Protein AF-A0A4Q2XA01-F1 (afdb_monomer_lite)

Radius of gyration: 38.82 Å; chains: 1; bounding box: 94×43×113 Å

pLDDT: mean 73.73, std 15.79, range [33.16, 97.5]

Structure (mmCIF, N/CA/C/O backbone):
data_AF-A0A4Q2XA01-F1
#
_entry.id   AF-A0A4Q2XA01-F1
#
loop_
_atom_site.group_PDB
_atom_site.id
_atom_site.type_symbol
_atom_site.label_atom_id
_atom_site.label_alt_id
_atom_site.label_comp_id
_atom_site.label_asym_id
_atom_site.label_entity_id
_atom_site.label_seq_id
_atom_site.pdbx_PDB_ins_code
_atom_site.Cartn_x
_atom_site.Cartn_y
_atom_site.Cartn_z
_atom_site.occupancy
_atom_site.B_iso_or_equiv
_atom_site.auth_seq_id
_atom_site.auth_comp_id
_atom_site.auth_asym_id
_atom_site.auth_atom_id
_atom_site.pdbx_PDB_model_num
ATOM 1 N N . MET A 1 1 ? 19.028 -10.816 -8.601 1.00 40.28 1 MET A N 1
ATOM 2 C CA . MET A 1 1 ? 19.418 -10.951 -10.024 1.00 40.28 1 MET A CA 1
ATOM 3 C C . MET A 1 1 ? 20.817 -10.378 -10.169 1.00 40.28 1 MET A C 1
ATOM 5 O O . MET A 1 1 ? 21.061 -9.336 -9.580 1.00 40.28 1 MET A O 1
ATOM 9 N N . ALA A 1 2 ? 21.740 -11.038 -10.868 1.00 33.16 2 ALA A N 1
ATOM 10 C CA . ALA A 1 2 ? 23.072 -10.482 -11.117 1.00 33.16 2 ALA A CA 1
ATOM 11 C C . ALA A 1 2 ? 23.121 -9.951 -12.554 1.00 33.16 2 ALA A C 1
ATOM 13 O O . ALA A 1 2 ? 22.932 -10.715 -13.497 1.00 33.16 2 ALA A O 1
ATOM 14 N N . PHE A 1 3 ? 23.340 -8.647 -12.724 1.00 49.25 3 PHE A N 1
ATOM 15 C CA . PHE A 1 3 ? 23.602 -8.065 -14.038 1.00 49.25 3 PHE A CA 1
ATOM 16 C C . PHE A 1 3 ? 25.028 -8.438 -14.453 1.00 49.25 3 PHE A C 1
ATOM 18 O O . PHE A 1 3 ? 25.981 -8.153 -13.727 1.00 49.25 3 PHE A O 1
ATOM 25 N N . ASN A 1 4 ? 25.191 -9.096 -15.600 1.00 40.53 4 ASN A N 1
ATOM 26 C CA . ASN A 1 4 ? 26.510 -9.445 -16.115 1.00 40.53 4 ASN A CA 1
ATOM 27 C C . ASN A 1 4 ? 27.255 -8.159 -16.532 1.00 40.53 4 ASN A C 1
ATOM 29 O O . ASN A 1 4 ? 26.916 -7.529 -17.531 1.00 40.53 4 ASN A O 1
ATOM 33 N N . GLN A 1 5 ? 28.258 -7.751 -15.747 1.00 47.31 5 GLN A N 1
ATOM 34 C CA . GLN A 1 5 ? 29.019 -6.510 -15.959 1.00 47.31 5 GLN A CA 1
ATOM 35 C C . GLN A 1 5 ? 30.193 -6.649 -16.952 1.00 47.31 5 GLN A C 1
ATOM 37 O O . GLN A 1 5 ? 31.007 -5.736 -17.069 1.00 47.31 5 GLN A O 1
ATOM 42 N N . SER A 1 6 ? 30.327 -7.775 -17.662 1.00 40.19 6 SER A N 1
ATOM 43 C CA . SER A 1 6 ? 31.528 -8.087 -18.462 1.00 40.19 6 SER A CA 1
ATOM 44 C C . SER A 1 6 ? 31.490 -7.654 -19.946 1.00 40.19 6 SER A C 1
ATOM 46 O O . SER A 1 6 ? 32.348 -8.062 -20.727 1.00 40.19 6 SER A O 1
ATOM 48 N N . GLY A 1 7 ? 30.534 -6.808 -20.353 1.00 42.06 7 GLY A N 1
ATOM 49 C CA . GLY A 1 7 ? 30.397 -6.310 -21.735 1.00 42.06 7 GLY A CA 1
ATOM 50 C C . GLY A 1 7 ? 31.291 -5.104 -22.100 1.00 42.06 7 GLY A C 1
ATOM 51 O O . GLY A 1 7 ? 31.798 -4.417 -21.211 1.00 42.06 7 GLY A O 1
ATOM 52 N N . PRO A 1 8 ? 31.494 -4.815 -23.408 1.00 37.16 8 PRO A N 1
ATOM 53 C CA . PRO A 1 8 ? 32.353 -3.726 -23.884 1.00 37.16 8 PRO A CA 1
ATOM 54 C C . PRO A 1 8 ? 31.881 -2.356 -23.375 1.00 37.16 8 PRO A C 1
ATOM 56 O O . PRO A 1 8 ? 30.692 -2.116 -23.193 1.00 37.16 8 PRO A O 1
ATOM 59 N N . SER A 1 9 ? 32.834 -1.448 -23.164 1.00 43.19 9 SER A N 1
ATOM 60 C CA . SER A 1 9 ? 32.776 -0.247 -22.309 1.00 43.19 9 SER A CA 1
ATOM 61 C C . SER A 1 9 ? 31.689 0.807 -22.581 1.00 43.19 9 SER A C 1
ATOM 63 O O . SER A 1 9 ? 31.597 1.760 -21.807 1.00 43.19 9 SER A O 1
ATOM 65 N N . GLU A 1 10 ? 30.873 0.649 -23.623 1.00 40.12 10 GLU A N 1
ATOM 66 C CA . GLU A 1 10 ? 29.711 1.502 -23.929 1.00 40.12 10 GLU A CA 1
ATOM 67 C C . GLU A 1 10 ? 28.366 0.843 -23.564 1.00 40.12 10 GLU A C 1
ATOM 69 O O . GLU A 1 10 ? 27.370 1.537 -23.393 1.00 40.12 10 GLU A O 1
ATOM 74 N N . ALA A 1 11 ? 28.347 -0.471 -23.309 1.00 42.09 11 ALA A N 1
ATOM 75 C CA . ALA A 1 11 ? 27.239 -1.206 -22.696 1.00 42.09 11 ALA A CA 1
ATOM 76 C C . ALA A 1 11 ? 27.397 -1.249 -21.164 1.00 42.09 11 ALA A C 1
ATOM 78 O O . ALA A 1 11 ? 27.281 -2.301 -20.533 1.00 42.09 11 ALA A O 1
ATOM 79 N N . ARG A 1 12 ? 27.734 -0.106 -20.548 1.00 51.78 12 ARG A N 1
ATOM 80 C CA . ARG A 1 12 ? 27.856 -0.011 -19.090 1.00 51.78 12 ARG A CA 1
ATOM 81 C C . ARG A 1 12 ? 26.482 -0.217 -18.465 1.00 51.78 12 ARG A C 1
ATOM 83 O O . ARG A 1 12 ? 25.628 0.668 -18.507 1.00 51.78 12 ARG A O 1
ATOM 90 N N . ALA A 1 13 ? 26.339 -1.398 -17.869 1.00 64.12 13 ALA A N 1
ATOM 91 C CA . ALA A 1 13 ? 25.326 -1.801 -16.911 1.00 64.12 13 ALA A CA 1
ATOM 92 C C . ALA A 1 13 ? 24.915 -0.645 -15.980 1.00 64.12 13 ALA A C 1
ATOM 94 O O . ALA A 1 13 ? 25.679 0.298 -15.750 1.00 64.12 13 ALA A O 1
ATOM 95 N N . LEU A 1 14 ? 23.673 -0.687 -15.508 1.00 73.69 14 LEU A N 1
ATOM 96 C CA . LEU A 1 14 ? 23.095 0.196 -14.487 1.00 73.69 14 LEU A CA 1
ATOM 97 C C . LEU A 1 14 ? 24.146 0.637 -13.448 1.00 73.69 14 LEU A C 1
ATOM 99 O O . LEU A 1 14 ? 24.958 -0.186 -13.030 1.00 73.69 14 LEU A O 1
ATOM 103 N N . ASN A 1 15 ? 24.188 1.926 -13.100 1.00 77.25 15 ASN A N 1
ATOM 104 C CA . ASN A 1 15 ? 25.202 2.445 -12.176 1.00 77.25 15 ASN A CA 1
ATOM 105 C C . ASN A 1 15 ? 24.830 2.150 -10.722 1.00 77.25 15 ASN A C 1
ATOM 107 O O . ASN A 1 15 ? 25.675 1.672 -9.977 1.00 77.25 15 ASN A O 1
ATOM 111 N N . ASP A 1 16 ? 23.578 2.428 -10.361 1.00 81.38 16 ASP A N 1
ATOM 112 C CA . ASP A 1 16 ? 23.047 2.252 -9.003 1.00 81.38 16 ASP A CA 1
ATOM 113 C C . ASP A 1 16 ? 21.557 1.886 -9.116 1.00 81.38 16 ASP A C 1
ATOM 115 O O . ASP A 1 16 ? 20.701 2.772 -9.137 1.00 81.38 16 ASP A O 1
ATOM 119 N N . PRO A 1 17 ? 21.234 0.618 -9.442 1.00 86.69 17 PRO A N 1
ATOM 120 C CA . PRO A 1 17 ? 19.856 0.212 -9.665 1.00 86.69 17 PRO A CA 1
ATOM 121 C C . PRO A 1 17 ? 19.097 0.003 -8.351 1.00 86.69 17 PRO A C 1
ATOM 123 O O . PRO A 1 17 ? 19.418 -0.934 -7.628 1.00 86.69 17 PRO A O 1
ATOM 126 N N . GLU A 1 18 ? 18.046 0.791 -8.116 1.00 88.19 18 GLU A N 1
ATOM 127 C CA . GLU A 1 18 ? 17.304 0.790 -6.837 1.00 88.19 18 GLU A CA 1
ATOM 128 C C . GLU A 1 18 ? 15.876 0.228 -6.948 1.00 88.19 18 GLU A C 1
ATOM 130 O O . GLU A 1 18 ? 15.394 -0.485 -6.073 1.00 88.19 18 GLU A O 1
ATOM 135 N N . GLY A 1 19 ? 15.199 0.475 -8.071 1.00 90.56 19 GLY A N 1
ATOM 136 C CA . GLY A 1 19 ? 13.787 0.132 -8.260 1.00 90.56 19 GLY A CA 1
ATOM 137 C C . GLY A 1 19 ? 13.526 -0.584 -9.576 1.00 90.56 19 GLY A C 1
ATOM 138 O O . GLY A 1 19 ? 14.217 -0.359 -10.572 1.00 90.56 19 GLY A O 1
ATOM 139 N N . VAL A 1 20 ? 12.498 -1.434 -9.612 1.00 92.50 20 VAL A N 1
ATOM 140 C CA . VAL A 1 20 ? 12.087 -2.160 -10.820 1.00 92.50 20 VAL A CA 1
ATOM 141 C C . VAL A 1 20 ? 10.569 -2.268 -10.919 1.00 92.50 20 VAL A C 1
ATOM 143 O O . VAL A 1 20 ? 9.898 -2.589 -9.947 1.00 92.50 20 VAL A O 1
ATOM 146 N N . SER A 1 21 ? 10.029 -2.061 -12.119 1.00 92.88 21 SER A N 1
ATOM 147 C CA . SER A 1 21 ? 8.606 -2.245 -12.414 1.00 92.88 21 SER A CA 1
ATOM 148 C C . SER A 1 21 ? 8.403 -3.026 -13.708 1.00 92.88 21 SER A C 1
ATOM 150 O O . SER A 1 21 ? 9.140 -2.846 -14.683 1.00 92.88 21 SER A O 1
ATOM 152 N N . TYR A 1 22 ? 7.403 -3.908 -13.721 1.00 90.81 22 TYR A N 1
ATOM 153 C CA . TYR A 1 22 ? 7.036 -4.686 -14.897 1.00 90.81 22 TYR A CA 1
ATOM 154 C C . TYR A 1 22 ? 6.110 -3.881 -15.814 1.00 90.81 22 TYR A C 1
ATOM 156 O O . TYR A 1 22 ? 5.085 -3.359 -15.395 1.00 90.81 22 TYR A O 1
ATOM 164 N N . LEU A 1 23 ? 6.457 -3.811 -17.098 1.00 87.38 23 LEU A N 1
ATOM 165 C CA . LEU A 1 23 ? 5.737 -3.014 -18.097 1.00 87.38 23 LEU A CA 1
ATOM 166 C C . LEU A 1 23 ? 4.796 -3.858 -18.974 1.00 87.38 23 LEU A C 1
ATOM 168 O O . LEU A 1 23 ? 4.126 -3.321 -19.857 1.00 87.38 23 LEU A O 1
ATOM 172 N N . GLY A 1 24 ? 4.772 -5.180 -18.780 1.00 85.81 24 GLY A N 1
ATOM 173 C CA . GLY A 1 24 ? 4.143 -6.118 -19.711 1.00 85.81 24 GLY A CA 1
ATOM 174 C C . GLY A 1 24 ? 5.070 -6.537 -20.859 1.00 85.81 24 GLY A C 1
ATOM 175 O O . GLY A 1 24 ? 6.105 -5.926 -21.122 1.00 85.81 24 GLY A O 1
ATOM 176 N N . GLY A 1 25 ? 4.722 -7.623 -21.558 1.00 82.62 25 GLY A N 1
ATOM 177 C CA . GLY A 1 25 ? 5.419 -8.045 -22.785 1.00 82.62 25 GLY A CA 1
ATOM 178 C C . GLY A 1 25 ? 6.913 -8.351 -22.607 1.00 82.62 25 GLY A C 1
ATOM 179 O O . GLY A 1 25 ? 7.698 -8.114 -23.524 1.00 82.62 25 GLY A O 1
ATOM 180 N N . GLY A 1 26 ? 7.310 -8.812 -21.417 1.00 81.25 26 GLY A N 1
ATOM 181 C CA . GLY A 1 26 ? 8.710 -9.086 -21.072 1.00 81.25 26 GLY A CA 1
ATOM 182 C C . GLY A 1 26 ? 9.552 -7.829 -20.841 1.00 81.25 26 GLY A C 1
ATOM 183 O O . GLY A 1 26 ? 10.774 -7.912 -20.832 1.00 81.25 26 GLY A O 1
ATOM 184 N N . LYS A 1 27 ? 8.940 -6.651 -20.684 1.00 83.62 27 LYS A N 1
ATOM 185 C CA . LYS A 1 27 ? 9.654 -5.388 -20.476 1.00 83.62 27 LYS A CA 1
ATOM 186 C C . LYS A 1 27 ? 9.638 -4.969 -19.013 1.00 83.62 27 LYS A C 1
ATOM 188 O O . LYS A 1 27 ? 8.645 -5.168 -18.318 1.00 83.62 27 LYS A O 1
ATOM 193 N N . PHE A 1 28 ? 10.725 -4.346 -18.576 1.00 86.44 28 PHE A N 1
ATOM 194 C CA . PHE A 1 28 ? 10.892 -3.826 -17.222 1.00 86.44 28 PHE A CA 1
ATOM 195 C C . PHE A 1 28 ? 11.461 -2.413 -17.284 1.00 86.44 28 PHE A C 1
ATOM 197 O O . PHE A 1 28 ? 12.343 -2.146 -18.099 1.00 86.44 28 PHE A O 1
ATOM 204 N N . ALA A 1 29 ? 10.974 -1.520 -16.430 1.00 87.25 29 ALA A N 1
ATOM 205 C CA . ALA A 1 29 ? 11.637 -0.259 -16.132 1.00 87.25 29 ALA A CA 1
ATOM 206 C C . ALA A 1 29 ? 12.502 -0.446 -14.887 1.00 87.25 29 ALA A C 1
ATOM 208 O O . ALA A 1 29 ? 12.040 -1.029 -13.912 1.00 87.25 29 ALA A O 1
ATOM 209 N N . ILE A 1 30 ? 13.734 0.051 -14.924 1.00 87.06 30 ILE A N 1
ATOM 210 C CA . ILE A 1 30 ? 14.678 0.009 -13.809 1.00 87.06 30 ILE A CA 1
ATOM 211 C C . ILE A 1 30 ? 15.106 1.437 -13.479 1.00 87.06 30 ILE A C 1
ATOM 213 O O . ILE A 1 30 ? 15.544 2.167 -14.370 1.00 87.06 30 ILE A O 1
ATOM 217 N N . ALA A 1 31 ? 14.977 1.834 -12.220 1.00 86.62 31 ALA A N 1
ATOM 218 C CA . ALA A 1 31 ? 15.511 3.083 -11.698 1.00 86.62 31 ALA A CA 1
ATOM 219 C C . ALA A 1 31 ? 17.033 2.992 -11.552 1.00 86.62 31 ALA A C 1
ATOM 221 O O . ALA A 1 31 ? 17.515 2.060 -10.924 1.00 86.62 31 ALA A O 1
ATOM 222 N N . ASP A 1 32 ? 17.778 3.940 -12.120 1.00 83.19 32 ASP A N 1
ATOM 223 C CA . ASP A 1 32 ? 19.226 4.090 -11.926 1.00 83.19 32 ASP A CA 1
ATOM 224 C C . ASP A 1 32 ? 19.487 5.409 -11.180 1.00 83.19 32 ASP A C 1
ATOM 226 O O . ASP A 1 32 ? 19.432 6.493 -11.782 1.00 83.19 32 ASP A O 1
ATOM 230 N N . GLU A 1 33 ? 19.722 5.320 -9.866 1.00 80.69 33 GLU A N 1
ATOM 231 C CA . GLU A 1 33 ? 19.725 6.449 -8.929 1.00 80.69 33 GLU A CA 1
ATOM 232 C C . GLU A 1 33 ? 20.774 7.491 -9.329 1.00 80.69 33 GLU A C 1
ATOM 234 O O . GLU A 1 33 ? 20.468 8.672 -9.532 1.00 80.69 33 GLU A O 1
ATOM 239 N N . ARG A 1 34 ? 22.018 7.046 -9.530 1.00 75.69 34 ARG A N 1
ATOM 240 C CA . ARG A 1 34 ? 23.161 7.924 -9.833 1.00 75.69 34 ARG A CA 1
ATOM 241 C C . ARG A 1 34 ? 23.045 8.612 -11.172 1.00 75.69 34 ARG A C 1
ATOM 243 O O . ARG A 1 34 ? 23.558 9.719 -11.337 1.00 75.69 34 ARG A O 1
ATOM 250 N N . ARG A 1 35 ? 22.448 7.931 -12.149 1.00 73.62 35 ARG A N 1
ATOM 251 C CA . ARG A 1 35 ? 22.211 8.506 -13.474 1.00 73.62 35 ARG A CA 1
ATOM 252 C C . ARG A 1 35 ? 20.931 9.336 -13.510 1.00 73.62 35 ARG A C 1
ATOM 254 O O . ARG A 1 35 ? 20.770 10.103 -14.454 1.00 73.62 35 ARG A O 1
ATOM 261 N N . GLN A 1 36 ? 20.069 9.216 -12.498 1.00 75.19 36 GLN A N 1
ATOM 262 C CA . GLN A 1 36 ? 18.749 9.840 -12.421 1.00 75.19 36 GLN A CA 1
ATOM 263 C C . GLN A 1 36 ? 17.898 9.537 -13.659 1.00 75.19 36 GLN A C 1
ATOM 265 O O . GLN A 1 36 ? 17.325 10.443 -14.269 1.00 75.19 36 GLN A O 1
ATOM 270 N N . VAL A 1 37 ? 17.861 8.266 -14.066 1.00 76.62 37 VAL A N 1
ATOM 271 C CA . VAL A 1 37 ? 17.118 7.813 -15.252 1.00 76.62 37 VAL A CA 1
ATOM 272 C C . VAL A 1 37 ? 16.342 6.540 -14.956 1.00 76.62 37 VAL A C 1
ATOM 274 O O . VAL A 1 37 ? 16.812 5.675 -14.225 1.00 76.62 37 VAL A O 1
ATOM 277 N N . ALA A 1 38 ? 15.179 6.392 -15.586 1.00 80.50 38 ALA A N 1
ATOM 278 C CA . ALA A 1 38 ? 14.571 5.080 -15.771 1.00 80.50 38 ALA A CA 1
ATOM 279 C C . ALA A 1 38 ? 15.137 4.436 -17.044 1.00 80.50 38 ALA A C 1
ATOM 281 O O . ALA A 1 38 ? 15.156 5.081 -18.093 1.00 80.50 38 ALA A O 1
ATOM 282 N N . VAL A 1 39 ? 15.580 3.182 -16.958 1.00 79.44 39 VAL A N 1
ATOM 283 C CA . VAL A 1 39 ? 16.091 2.367 -18.068 1.00 79.44 39 VAL A CA 1
ATOM 284 C C . VAL A 1 39 ? 15.087 1.267 -18.382 1.00 79.44 39 VAL A C 1
ATOM 286 O O . VAL A 1 39 ? 14.718 0.498 -17.501 1.00 79.44 39 VAL A O 1
ATOM 289 N N . VAL A 1 40 ? 14.660 1.156 -19.641 1.00 80.12 40 VAL A N 1
ATOM 290 C CA . VAL A 1 40 ? 13.789 0.055 -20.077 1.00 80.12 40 VAL A CA 1
ATOM 291 C C . VAL A 1 40 ? 14.629 -1.115 -20.573 1.00 80.12 40 VAL A C 1
ATOM 293 O O . VAL A 1 40 ? 15.466 -0.962 -21.454 1.00 80.12 40 VAL A O 1
ATOM 296 N N . VAL A 1 41 ? 14.380 -2.306 -20.050 1.00 76.56 41 VAL A N 1
ATOM 297 C CA . VAL A 1 41 ? 15.019 -3.550 -20.490 1.00 76.56 41 VAL A CA 1
ATOM 298 C C . VAL A 1 41 ? 13.960 -4.526 -20.979 1.00 76.56 41 VAL A C 1
ATOM 300 O O . VAL A 1 41 ? 12.805 -4.468 -20.562 1.00 76.56 41 VAL A O 1
ATOM 303 N N . THR A 1 42 ? 14.333 -5.410 -21.902 1.00 76.69 42 THR A N 1
ATOM 304 C CA . THR A 1 42 ? 13.476 -6.521 -22.331 1.00 76.69 42 THR A CA 1
ATOM 305 C C . THR A 1 42 ? 14.146 -7.817 -21.903 1.00 76.69 42 THR A C 1
ATOM 307 O O . THR A 1 42 ? 15.334 -8.009 -22.145 1.00 76.69 42 THR A O 1
ATOM 310 N N . TYR A 1 43 ? 13.385 -8.685 -21.258 1.00 75.44 43 TYR A N 1
ATOM 311 C CA . TYR A 1 43 ? 13.802 -9.992 -20.794 1.00 75.44 43 TYR A CA 1
ATOM 312 C C . TYR A 1 43 ? 12.892 -11.042 -21.425 1.00 75.44 43 TYR A C 1
ATOM 314 O O . TYR A 1 43 ? 11.673 -11.021 -21.245 1.00 75.44 43 TYR A O 1
ATOM 322 N N . ASP A 1 44 ? 13.506 -11.952 -22.173 1.00 74.88 44 ASP A N 1
ATOM 323 C CA . ASP A 1 44 ? 12.865 -13.148 -22.696 1.00 74.88 44 ASP A CA 1
ATOM 324 C C . ASP A 1 44 ? 13.647 -14.362 -22.178 1.00 74.88 44 ASP A C 1
ATOM 326 O O . ASP A 1 44 ? 14.774 -14.595 -22.630 1.00 74.88 44 ASP A O 1
ATOM 330 N N . PRO A 1 45 ? 13.075 -15.145 -21.247 1.00 72.12 45 PRO A N 1
ATOM 331 C CA . PRO A 1 45 ? 13.765 -16.290 -20.667 1.00 72.12 45 PRO A CA 1
ATOM 332 C C . PRO A 1 45 ? 14.103 -17.376 -21.701 1.00 72.12 45 PRO A C 1
ATOM 334 O O . PRO A 1 45 ? 14.966 -18.210 -21.434 1.00 72.12 45 PRO A O 1
ATOM 337 N N . ALA A 1 46 ? 13.446 -17.388 -22.868 1.00 74.94 46 ALA A N 1
ATOM 338 C CA . ALA A 1 46 ? 13.693 -18.365 -23.924 1.00 74.94 46 ALA A CA 1
ATOM 339 C C . ALA A 1 46 ? 14.891 -18.010 -24.815 1.00 74.94 46 ALA A C 1
ATOM 341 O O . ALA A 1 46 ? 15.499 -18.910 -25.396 1.00 74.94 46 ALA A O 1
ATOM 342 N N . THR A 1 47 ? 15.229 -16.726 -24.952 1.00 65.12 47 THR A N 1
ATOM 343 C CA . THR A 1 47 ? 16.246 -16.271 -25.917 1.00 65.12 47 THR A CA 1
ATOM 344 C C . THR A 1 47 ? 17.423 -15.542 -25.277 1.00 65.12 47 THR A C 1
ATOM 346 O O . THR A 1 47 ? 18.479 -15.432 -25.901 1.00 65.12 47 THR A O 1
ATOM 349 N N . ILE A 1 48 ? 17.278 -15.069 -24.037 1.00 61.44 48 ILE A N 1
ATOM 350 C CA . ILE A 1 48 ? 18.240 -14.193 -23.366 1.00 61.44 48 ILE A CA 1
ATOM 351 C C . ILE A 1 48 ? 18.524 -14.754 -21.960 1.00 61.44 48 ILE A C 1
ATOM 353 O O . ILE A 1 48 ? 17.833 -14.401 -21.002 1.00 61.44 48 ILE A O 1
ATOM 357 N N . PRO A 1 49 ? 19.520 -15.653 -21.811 1.00 52.59 49 PRO A N 1
ATOM 358 C CA . PRO A 1 49 ? 19.851 -16.251 -20.515 1.00 52.59 49 PRO A CA 1
ATOM 359 C C . PRO A 1 49 ? 20.451 -15.236 -19.527 1.00 52.59 49 PRO A C 1
ATOM 361 O O . PRO A 1 49 ? 20.186 -15.323 -18.332 1.00 52.59 49 PRO A O 1
ATOM 364 N N . ASP A 1 50 ? 21.179 -14.237 -20.037 1.00 55.12 50 ASP A N 1
ATOM 365 C CA . ASP A 1 50 ? 21.691 -13.091 -19.283 1.00 55.12 50 ASP A CA 1
ATOM 366 C C . ASP A 1 50 ? 20.962 -11.840 -19.757 1.00 55.12 50 ASP A C 1
ATOM 368 O O . ASP A 1 50 ? 20.998 -11.552 -20.950 1.00 55.12 50 ASP A O 1
ATOM 372 N N . LEU A 1 51 ? 20.314 -11.108 -18.843 1.00 53.00 51 LEU A N 1
ATOM 373 C CA . LEU A 1 51 ? 19.474 -9.937 -19.121 1.00 53.00 51 LEU A CA 1
ATOM 374 C C . LEU A 1 51 ? 20.197 -8.936 -20.045 1.00 53.00 51 LEU A C 1
ATOM 376 O O . LEU A 1 51 ? 20.977 -8.096 -19.598 1.00 53.00 51 LEU A O 1
ATOM 380 N N . ALA A 1 52 ? 19.978 -9.055 -21.354 1.00 48.09 52 ALA A N 1
ATOM 381 C CA . ALA A 1 52 ? 20.609 -8.191 -22.330 1.00 48.09 52 ALA A CA 1
ATOM 382 C C . ALA A 1 52 ? 19.970 -6.806 -22.208 1.00 48.09 52 ALA A C 1
ATOM 384 O O . ALA A 1 52 ? 18.749 -6.651 -22.285 1.00 48.09 52 ALA A O 1
ATOM 385 N N . LEU A 1 53 ? 20.800 -5.783 -22.009 1.00 52.03 53 LEU A N 1
ATOM 386 C CA . LEU A 1 53 ? 20.385 -4.384 -22.025 1.00 52.03 53 LEU A CA 1
ATOM 387 C C . LEU A 1 53 ? 20.035 -4.007 -23.480 1.00 52.03 53 LEU A C 1
ATOM 389 O O . LEU A 1 53 ? 20.826 -3.399 -24.191 1.00 52.03 53 LEU A O 1
ATOM 393 N N . LEU A 1 54 ? 18.884 -4.474 -23.970 1.00 45.66 54 LEU A N 1
ATOM 394 C CA . LEU A 1 54 ? 18.555 -4.463 -25.400 1.00 45.66 54 LEU A CA 1
ATOM 395 C C . LEU A 1 54 ? 18.282 -3.058 -25.958 1.00 45.66 54 LEU A C 1
ATOM 397 O O . LEU A 1 54 ? 18.446 -2.838 -27.155 1.00 45.66 54 LEU A O 1
ATOM 401 N N . SER A 1 55 ? 17.864 -2.107 -25.119 1.00 46.41 55 SER A N 1
ATOM 402 C CA . SER A 1 55 ? 17.605 -0.729 -25.546 1.00 46.41 55 SER A CA 1
ATOM 403 C C . SER A 1 55 ? 17.557 0.229 -24.358 1.00 46.41 55 SER A C 1
ATOM 405 O O . SER A 1 55 ? 16.559 0.283 -23.651 1.00 46.41 55 SER A O 1
ATOM 407 N N . GLN A 1 56 ? 18.592 1.038 -24.152 1.00 50.19 56 GLN A N 1
ATOM 408 C CA . GLN A 1 56 ? 18.562 2.081 -23.129 1.00 50.19 56 GLN A CA 1
ATOM 409 C C . GLN A 1 56 ? 17.859 3.327 -23.680 1.00 50.19 56 GLN A C 1
ATOM 411 O O . GLN A 1 56 ? 18.394 4.030 -24.532 1.00 50.19 56 GLN A O 1
ATOM 416 N N . SER A 1 57 ? 16.653 3.609 -23.192 1.00 52.41 57 SER A N 1
ATOM 417 C CA . SER A 1 57 ? 16.094 4.961 -23.242 1.00 52.41 57 SER A CA 1
ATOM 418 C C . SER A 1 57 ? 16.185 5.534 -21.844 1.00 52.41 57 SER A C 1
ATOM 420 O O . SER A 1 57 ? 15.605 4.974 -20.923 1.00 52.41 57 SER A O 1
ATOM 422 N N . SER A 1 58 ? 16.975 6.591 -21.695 1.00 55.16 58 SER A N 1
ATOM 423 C CA . SER A 1 58 ? 17.170 7.286 -20.430 1.00 55.16 58 SER A CA 1
ATOM 424 C C . SER A 1 58 ? 16.171 8.427 -20.331 1.00 55.16 58 SER A C 1
ATOM 426 O O . SER A 1 58 ? 16.132 9.281 -21.217 1.00 55.16 58 SER A O 1
ATOM 428 N N . TYR A 1 59 ? 15.398 8.460 -19.251 1.00 61.69 59 TYR A N 1
ATOM 429 C CA . TYR A 1 59 ? 14.447 9.536 -18.971 1.00 61.69 59 TYR A CA 1
ATOM 430 C C . TYR A 1 59 ? 14.960 10.370 -17.795 1.00 61.69 59 TYR A C 1
ATOM 432 O O . TYR A 1 59 ? 14.804 9.931 -16.657 1.00 61.69 59 TYR A O 1
ATOM 440 N N . PRO A 1 60 ? 15.634 11.512 -18.053 1.00 58.28 60 PRO A N 1
ATOM 441 C CA . PRO A 1 60 ? 16.267 12.308 -17.007 1.00 58.28 60 PRO A CA 1
ATOM 442 C C . PRO A 1 60 ? 15.240 12.823 -16.006 1.00 58.28 60 PRO A C 1
ATOM 444 O O . PRO A 1 60 ? 14.223 13.387 -16.403 1.00 58.28 60 PRO A O 1
ATOM 447 N N . TYR A 1 61 ? 15.546 12.661 -14.722 1.00 60.62 61 TYR A N 1
ATOM 448 C CA . TYR A 1 61 ? 14.683 12.993 -13.590 1.00 60.62 61 TYR A CA 1
ATOM 449 C C . TYR A 1 61 ? 15.093 14.291 -12.849 1.00 60.62 61 TYR A C 1
ATOM 451 O O . TYR A 1 61 ? 14.317 14.849 -12.074 1.00 60.62 61 TYR A O 1
ATOM 459 N N . GLY A 1 62 ? 16.280 14.841 -13.128 1.00 53.69 62 GLY A N 1
ATOM 460 C CA . GLY A 1 62 ? 16.779 16.065 -12.495 1.00 53.69 62 GLY A CA 1
ATOM 461 C C . GLY A 1 62 ? 18.045 16.623 -13.150 1.00 53.69 62 GLY A C 1
ATOM 462 O O . GLY A 1 62 ? 18.583 16.048 -14.093 1.00 53.69 62 GLY A O 1
ATOM 463 N N . THR A 1 63 ? 18.517 17.779 -12.667 1.00 45.72 63 THR A N 1
ATOM 464 C CA . THR A 1 63 ? 19.712 18.476 -13.189 1.00 45.72 63 THR A CA 1
ATOM 465 C C . THR A 1 63 ? 20.948 18.331 -12.292 1.00 45.72 63 THR A C 1
ATOM 467 O O . THR A 1 63 ? 21.918 19.065 -12.480 1.00 45.72 63 THR A O 1
ATOM 470 N N . SER A 1 64 ? 20.927 17.465 -11.273 1.00 51.25 64 SER A N 1
ATOM 471 C CA . SER A 1 64 ? 21.988 17.406 -10.258 1.00 51.25 64 SER A CA 1
ATOM 472 C C . SER A 1 64 ? 22.541 15.999 -10.057 1.00 51.25 64 SER A C 1
ATOM 474 O O . SER A 1 64 ? 21.799 15.090 -9.711 1.00 51.25 64 SER A O 1
ATOM 476 N N . ASN A 1 65 ? 23.867 15.862 -10.127 1.00 51.31 65 ASN A N 1
ATOM 477 C CA . ASN A 1 65 ? 24.622 14.628 -9.855 1.00 51.31 65 ASN A CA 1
ATOM 478 C C . ASN A 1 65 ? 24.703 14.285 -8.344 1.00 51.31 65 ASN A C 1
ATOM 480 O O . ASN A 1 65 ? 25.769 13.930 -7.841 1.00 51.31 65 ASN A O 1
ATOM 484 N N . SER A 1 66 ? 23.623 14.477 -7.582 1.00 57.03 66 SER A N 1
ATOM 485 C CA . SER A 1 66 ? 23.588 14.184 -6.142 1.00 57.03 66 SER A CA 1
ATOM 486 C C . SER A 1 66 ? 23.218 12.724 -5.874 1.00 57.03 66 SER A C 1
ATOM 488 O O . SER A 1 66 ? 22.364 12.190 -6.569 1.00 57.03 66 SER A O 1
ATOM 490 N N . ASN A 1 67 ? 23.768 12.138 -4.804 1.00 52.50 67 ASN A N 1
ATOM 491 C CA . ASN A 1 67 ? 23.436 10.810 -4.247 1.00 52.50 67 ASN A CA 1
ATOM 492 C C . ASN A 1 67 ? 22.053 10.773 -3.559 1.00 52.50 67 ASN A C 1
ATOM 494 O O . ASN A 1 67 ? 21.944 10.440 -2.385 1.00 52.50 67 ASN A O 1
ATOM 498 N N . THR A 1 68 ? 21.059 11.356 -4.214 1.00 59.28 68 THR A N 1
ATOM 499 C CA . THR A 1 68 ? 19.660 11.374 -3.781 1.00 59.28 68 THR A CA 1
ATOM 500 C C . THR A 1 68 ? 18.852 11.390 -5.067 1.00 59.28 68 THR A C 1
ATOM 502 O O . THR A 1 68 ? 18.491 12.465 -5.563 1.00 59.28 68 THR A O 1
ATOM 505 N N . GLY A 1 69 ? 18.731 10.235 -5.705 1.00 69.12 69 GLY A N 1
ATOM 506 C CA . GLY A 1 69 ? 18.115 10.087 -7.020 1.00 69.12 69 GLY A CA 1
ATOM 507 C C . GLY A 1 69 ? 16.788 9.344 -6.974 1.00 69.12 69 GLY A C 1
ATOM 508 O O . GLY A 1 69 ? 15.954 9.593 -6.109 1.00 69.12 69 GLY A O 1
ATOM 509 N N . LEU A 1 70 ? 16.548 8.560 -8.019 1.00 78.88 70 LEU A N 1
ATOM 510 C CA . LEU A 1 70 ? 15.324 7.799 -8.210 1.00 78.88 70 LEU A CA 1
ATOM 511 C C . LEU A 1 70 ? 15.434 6.461 -7.474 1.00 78.88 70 LEU A C 1
ATOM 513 O O . LEU A 1 70 ? 16.305 5.675 -7.827 1.00 78.88 70 LEU A O 1
ATOM 517 N N . GLU A 1 71 ? 14.537 6.224 -6.518 1.00 86.81 71 GLU A N 1
ATOM 518 C CA . GLU A 1 71 ? 14.534 5.029 -5.661 1.00 86.81 71 GLU A CA 1
ATOM 519 C C . GLU A 1 71 ? 13.570 3.982 -6.230 1.00 86.81 71 GLU A C 1
ATOM 521 O O . GLU A 1 71 ? 13.954 3.111 -7.003 1.00 86.81 71 GLU A O 1
ATOM 526 N N . GLY A 1 72 ? 12.275 4.139 -5.948 1.00 91.00 72 GLY A N 1
ATOM 527 C CA . GLY A 1 72 ? 11.213 3.295 -6.475 1.00 91.00 72 GLY A CA 1
ATOM 528 C C . GLY A 1 72 ? 10.638 3.806 -7.791 1.00 91.00 72 GLY A C 1
ATOM 529 O O . GLY A 1 72 ? 10.523 5.018 -8.024 1.00 91.00 72 GLY A O 1
ATOM 530 N N . VAL A 1 73 ? 10.193 2.865 -8.623 1.00 92.50 73 VAL A N 1
ATOM 531 C CA . VAL A 1 73 ? 9.434 3.114 -9.855 1.00 92.50 73 VAL A CA 1
ATOM 532 C C . VAL A 1 73 ? 8.255 2.156 -9.956 1.00 92.50 73 VAL A C 1
ATOM 534 O O . VAL A 1 73 ? 8.389 0.983 -9.634 1.00 92.50 73 VAL A O 1
ATOM 537 N N . ALA A 1 74 ? 7.118 2.639 -10.456 1.00 94.69 74 ALA A N 1
ATOM 538 C CA . ALA A 1 74 ? 5.908 1.842 -10.653 1.00 94.69 74 ALA A CA 1
ATOM 539 C C . ALA A 1 74 ? 5.177 2.252 -11.933 1.00 94.69 74 ALA A C 1
ATOM 541 O O . ALA A 1 74 ? 5.057 3.442 -12.244 1.00 94.69 74 ALA A O 1
ATOM 542 N N . TYR A 1 75 ? 4.691 1.274 -12.689 1.00 93.56 75 TYR A N 1
ATOM 543 C CA . TYR A 1 75 ? 4.058 1.505 -13.976 1.00 93.56 75 TYR A CA 1
ATOM 544 C C . TYR A 1 75 ? 2.559 1.696 -13.790 1.00 93.56 75 TYR A C 1
ATOM 546 O O . TYR A 1 75 ? 1.881 0.933 -13.118 1.00 93.56 75 TYR A O 1
ATOM 554 N N . ASP A 1 76 ? 2.012 2.726 -14.419 1.00 92.56 76 ASP A N 1
ATOM 555 C CA . ASP A 1 76 ? 0.578 2.943 -14.464 1.00 92.56 76 ASP A CA 1
ATOM 556 C C . ASP A 1 76 ? 0.017 2.403 -15.786 1.00 92.56 76 ASP A C 1
ATOM 558 O O . ASP A 1 76 ? 0.117 3.080 -16.820 1.00 92.56 76 ASP A O 1
ATOM 562 N N . PRO A 1 77 ? -0.610 1.211 -15.786 1.00 89.50 77 PRO A N 1
ATOM 563 C CA . PRO A 1 77 ? -1.188 0.645 -16.998 1.00 89.50 77 PRO A CA 1
ATOM 564 C C . PRO A 1 77 ? -2.413 1.421 -17.499 1.00 89.50 77 PRO A C 1
ATOM 566 O O . PRO A 1 77 ? -2.768 1.287 -18.671 1.00 89.50 77 PRO A O 1
ATOM 569 N N . ILE A 1 78 ? -3.064 2.236 -16.657 1.00 88.12 78 ILE A N 1
ATOM 570 C CA . ILE A 1 78 ? -4.245 3.021 -17.048 1.00 88.12 78 ILE A CA 1
ATOM 571 C C . ILE A 1 78 ? -3.813 4.236 -17.865 1.00 88.12 78 ILE A C 1
ATOM 573 O O . ILE A 1 78 ? -4.339 4.470 -18.953 1.00 88.12 78 ILE A O 1
ATOM 577 N N . ASN A 1 79 ? -2.846 4.999 -17.353 1.00 86.44 79 ASN A N 1
ATOM 578 C CA . ASN A 1 79 ? -2.394 6.241 -17.987 1.00 86.44 79 ASN A CA 1
ATOM 579 C C . ASN A 1 79 ? -1.177 6.050 -18.900 1.00 86.44 79 ASN A C 1
ATOM 581 O O . ASN A 1 79 ? -0.749 6.996 -19.565 1.00 86.44 79 ASN A O 1
ATOM 585 N N . GLN A 1 80 ? -0.630 4.832 -18.957 1.00 87.31 80 GLN A N 1
ATOM 586 C CA . GLN A 1 80 ? 0.609 4.516 -19.666 1.00 87.31 80 GLN A CA 1
ATOM 587 C C . GLN A 1 80 ? 1.747 5.456 -19.242 1.00 87.31 80 GLN A C 1
ATOM 589 O O . GLN A 1 80 ? 2.469 6.006 -20.076 1.00 87.31 80 GLN A O 1
ATOM 594 N N . SER A 1 81 ? 1.874 5.672 -17.936 1.00 87.38 81 SER A N 1
ATOM 595 C CA . SER A 1 81 ? 2.885 6.530 -17.324 1.00 87.38 81 SER A CA 1
ATOM 596 C C . SER A 1 81 ? 3.776 5.726 -16.386 1.00 87.38 81 SER A C 1
ATOM 598 O O . SER A 1 81 ? 3.409 4.641 -15.941 1.00 87.38 81 SER A O 1
ATOM 600 N N . LEU A 1 82 ? 4.977 6.230 -16.116 1.00 88.69 82 LEU A N 1
ATOM 601 C CA . LEU A 1 82 ? 5.854 5.659 -15.098 1.00 88.69 82 LEU A CA 1
ATOM 602 C C . LEU A 1 82 ? 5.925 6.635 -13.930 1.00 88.69 82 LEU A C 1
ATOM 604 O O . LEU A 1 82 ? 6.306 7.795 -14.098 1.00 88.69 82 LEU A O 1
ATOM 608 N N . TRP A 1 83 ? 5.528 6.159 -12.761 1.00 90.50 83 TRP A N 1
ATOM 609 C CA . TRP A 1 83 ? 5.620 6.887 -11.509 1.00 90.50 83 TRP A CA 1
ATOM 610 C C . TRP A 1 83 ? 6.937 6.569 -10.829 1.00 90.50 83 TRP A C 1
ATOM 612 O O . TRP A 1 83 ? 7.454 5.461 -10.952 1.00 90.50 83 TRP A O 1
ATOM 622 N N . GLY A 1 84 ? 7.468 7.541 -10.101 1.00 89.00 84 GLY A N 1
ATOM 623 C CA . GLY A 1 84 ? 8.674 7.335 -9.321 1.00 89.00 84 GLY A CA 1
ATOM 624 C C . GLY A 1 84 ? 8.713 8.180 -8.063 1.00 89.00 84 GLY A C 1
ATOM 625 O O . GLY A 1 84 ? 7.944 9.140 -7.900 1.00 89.00 84 GLY A O 1
ATOM 626 N N . VAL A 1 85 ? 9.634 7.811 -7.179 1.00 88.75 85 VAL A N 1
ATOM 627 C CA . VAL A 1 85 ? 9.900 8.514 -5.925 1.00 88.75 85 VAL A CA 1
ATOM 628 C C . VAL A 1 85 ? 11.375 8.856 -5.785 1.00 88.75 85 VAL A C 1
ATOM 630 O O . VAL A 1 85 ? 12.250 8.126 -6.242 1.00 88.75 85 VAL A O 1
ATOM 633 N N . ARG A 1 86 ? 11.639 9.986 -5.133 1.00 82.38 86 ARG A N 1
ATOM 634 C CA . ARG A 1 86 ? 12.976 10.395 -4.699 1.00 82.38 86 ARG A CA 1
ATOM 635 C C . ARG A 1 86 ? 13.093 10.301 -3.197 1.00 82.38 86 ARG A C 1
ATOM 637 O O . ARG A 1 86 ? 12.241 10.858 -2.495 1.00 82.38 86 ARG A O 1
ATOM 644 N N . GLU A 1 87 ? 14.171 9.671 -2.733 1.00 80.31 87 GLU A N 1
ATOM 645 C CA . GLU A 1 87 ? 14.370 9.353 -1.318 1.00 80.31 87 GLU A CA 1
ATOM 646 C C . GLU A 1 87 ? 14.366 10.605 -0.452 1.00 80.31 87 GLU A C 1
ATOM 648 O O . GLU A 1 87 ? 13.643 10.694 0.537 1.00 80.31 87 GLU A O 1
ATOM 653 N N . LEU A 1 88 ? 15.211 11.576 -0.808 1.00 78.62 88 LEU A N 1
ATOM 654 C CA . LEU A 1 88 ? 15.639 12.643 0.086 1.00 78.62 88 LEU A CA 1
ATOM 655 C C . LEU A 1 88 ? 15.874 13.961 -0.670 1.00 78.62 88 LEU A C 1
ATOM 657 O O . LEU A 1 88 ? 16.332 13.993 -1.807 1.00 78.62 88 LEU A O 1
ATOM 661 N N . LYS A 1 89 ? 15.639 15.067 0.049 1.00 70.81 89 LYS A N 1
ATOM 662 C CA . LYS A 1 89 ? 16.129 16.437 -0.225 1.00 70.81 89 LYS A CA 1
ATOM 663 C C . LYS A 1 89 ? 15.994 16.949 -1.683 1.00 70.81 89 LYS A C 1
ATOM 665 O O . LYS A 1 89 ? 17.005 17.162 -2.355 1.00 70.81 89 LYS A O 1
ATOM 670 N N . PRO A 1 90 ? 14.782 17.357 -2.103 1.00 75.19 90 PRO A N 1
ATOM 671 C CA . PRO A 1 90 ? 13.494 17.145 -1.441 1.00 75.19 90 PRO A CA 1
ATOM 672 C C . PRO A 1 90 ? 12.921 15.754 -1.735 1.00 75.19 90 PRO A C 1
ATOM 674 O O . PRO A 1 90 ? 13.169 15.188 -2.793 1.00 75.19 90 PRO A O 1
ATOM 677 N N . VAL A 1 91 ? 12.096 15.246 -0.816 1.00 81.06 91 VAL A N 1
ATOM 678 C CA . VAL A 1 91 ? 11.230 14.093 -1.101 1.00 81.06 91 VAL A CA 1
ATOM 679 C C . VAL A 1 91 ? 10.258 14.489 -2.206 1.00 81.06 91 VAL A C 1
ATOM 681 O O . VAL A 1 91 ? 9.585 15.521 -2.098 1.00 81.06 91 VAL A O 1
ATOM 684 N N . GLN A 1 92 ? 10.187 13.691 -3.266 1.00 81.38 92 GLN A N 1
ATOM 685 C CA . GLN A 1 92 ? 9.361 13.986 -4.435 1.00 81.38 92 GLN A CA 1
ATOM 686 C C . GLN A 1 92 ? 8.669 12.726 -4.943 1.00 81.38 92 GLN A C 1
ATOM 688 O O . GLN A 1 92 ? 9.242 11.641 -4.925 1.00 81.38 92 GLN A O 1
ATOM 693 N N . VAL A 1 93 ? 7.445 12.909 -5.435 1.00 86.62 93 VAL A N 1
ATOM 694 C CA . VAL A 1 93 ? 6.714 11.929 -6.243 1.00 86.62 93 VAL A CA 1
ATOM 695 C C . VAL A 1 93 ? 6.472 12.571 -7.599 1.00 86.62 93 VAL A C 1
ATOM 697 O O . VAL A 1 93 ? 6.125 13.756 -7.681 1.00 86.62 93 VAL A O 1
ATOM 700 N N . PHE A 1 94 ? 6.683 11.817 -8.665 1.00 81.88 94 PHE A N 1
ATOM 701 C CA . PHE A 1 94 ? 6.602 12.338 -10.020 1.00 81.88 94 PHE A CA 1
ATOM 702 C C . PHE A 1 94 ? 5.990 11.326 -10.972 1.00 81.88 94 PHE A C 1
ATOM 704 O O . PHE A 1 94 ? 5.955 10.127 -10.698 1.00 81.88 94 PHE A O 1
ATOM 711 N N . GLU A 1 95 ? 5.535 11.845 -12.103 1.00 85.62 95 GLU A N 1
ATOM 712 C CA . GLU A 1 95 ? 4.955 11.061 -13.178 1.00 85.62 95 GLU A CA 1
ATOM 713 C C . GLU A 1 95 ? 5.650 11.399 -14.498 1.00 85.62 95 GLU A C 1
ATOM 715 O O . GLU A 1 95 ? 5.765 12.563 -14.891 1.00 85.62 95 GLU A O 1
ATOM 720 N N . MET A 1 96 ? 6.103 10.367 -15.199 1.00 80.94 96 MET A N 1
ATOM 721 C CA . MET A 1 96 ? 6.555 10.442 -16.583 1.00 80.94 96 MET A CA 1
ATOM 722 C C . MET A 1 96 ? 5.409 9.980 -17.477 1.00 80.94 96 MET A C 1
ATOM 724 O O . MET A 1 96 ? 5.180 8.782 -17.650 1.00 80.94 96 MET A O 1
ATOM 728 N N . GLU A 1 97 ? 4.651 10.935 -18.011 1.00 79.75 97 GLU A N 1
ATOM 729 C CA . GLU A 1 97 ? 3.528 10.640 -18.899 1.00 79.75 97 GLU A CA 1
ATOM 730 C C . GLU A 1 97 ? 4.005 10.031 -20.228 1.00 79.75 97 GLU A C 1
ATOM 732 O O . GLU A 1 97 ? 5.106 10.306 -20.717 1.00 79.75 97 GLU A O 1
ATOM 737 N N . LYS A 1 98 ? 3.137 9.218 -20.846 1.00 72.56 98 LYS A N 1
ATOM 738 C CA . LYS A 1 98 ? 3.390 8.574 -22.148 1.00 72.56 98 LYS A CA 1
ATOM 739 C C . LYS A 1 98 ? 4.678 7.742 -22.149 1.00 72.56 98 LYS A C 1
ATOM 741 O O . LYS A 1 98 ? 5.421 7.725 -23.134 1.00 72.56 98 LYS A O 1
ATOM 746 N N . PHE A 1 99 ? 4.934 7.050 -21.041 1.00 77.31 99 PHE A N 1
ATOM 747 C CA . PHE A 1 99 ? 6.084 6.175 -20.891 1.00 77.31 99 PHE A CA 1
ATOM 748 C C . PHE A 1 99 ? 5.957 4.984 -21.858 1.00 77.31 99 PHE A C 1
ATOM 750 O O . PHE A 1 99 ? 4.894 4.356 -21.925 1.00 77.31 99 PHE A O 1
ATOM 757 N N . PRO A 1 100 ? 6.996 4.651 -22.643 1.00 66.94 100 PRO A N 1
ATOM 758 C CA . PRO A 1 100 ? 6.894 3.672 -23.719 1.00 66.94 100 PRO A CA 1
ATOM 759 C C . PRO A 1 100 ? 6.973 2.245 -23.176 1.00 66.94 100 PRO A C 1
ATOM 761 O O . PRO A 1 100 ? 7.935 1.517 -23.397 1.00 66.94 100 PRO A O 1
ATOM 764 N N . ALA A 1 101 ? 5.926 1.829 -22.475 1.00 58.75 101 ALA A N 1
ATOM 765 C CA . ALA A 1 101 ? 5.803 0.481 -21.942 1.00 58.75 101 ALA A CA 1
ATOM 766 C C . ALA A 1 101 ? 5.460 -0.563 -23.021 1.00 58.75 101 ALA A C 1
ATOM 768 O O . ALA A 1 101 ? 5.890 -1.706 -22.923 1.00 58.75 101 ALA A O 1
ATOM 769 N N . VAL A 1 102 ? 4.720 -0.186 -24.078 1.00 54.25 102 VAL A N 1
ATOM 770 C CA . VAL A 1 102 ? 3.989 -1.172 -24.914 1.00 54.25 102 VAL A CA 1
ATOM 771 C C . VAL A 1 102 ? 4.151 -0.982 -26.436 1.00 54.25 102 VAL A C 1
ATOM 773 O O . VAL A 1 102 ? 3.543 -1.704 -27.219 1.00 54.25 102 VAL A O 1
ATOM 776 N N . ARG A 1 103 ? 4.962 -0.035 -26.931 1.00 53.78 103 ARG A N 1
ATOM 777 C CA . ARG A 1 103 ? 4.972 0.275 -28.379 1.00 53.78 103 ARG A CA 1
ATOM 778 C C . ARG A 1 103 ? 6.131 -0.347 -29.158 1.00 53.78 103 ARG A C 1
ATOM 780 O O . ARG A 1 103 ? 7.295 -0.037 -28.934 1.00 53.78 103 ARG A O 1
ATOM 787 N N . THR A 1 104 ? 5.778 -1.158 -30.152 1.00 48.34 104 THR A N 1
ATOM 788 C CA . THR A 1 104 ? 6.636 -1.634 -31.242 1.00 48.34 104 THR A CA 1
ATOM 789 C C . THR A 1 104 ? 6.599 -0.639 -32.412 1.00 48.34 104 THR A C 1
ATOM 791 O O . THR A 1 104 ? 5.934 -0.868 -33.417 1.00 48.34 104 THR A O 1
ATOM 794 N N . GLY A 1 105 ? 7.285 0.505 -32.292 1.00 44.09 105 GLY A N 1
ATOM 795 C CA . GLY A 1 105 ? 7.533 1.392 -33.442 1.00 44.09 105 GLY A CA 1
ATOM 796 C C . GLY A 1 105 ? 7.625 2.894 -33.146 1.00 44.09 105 GLY A C 1
ATOM 797 O O . GLY A 1 105 ? 6.875 3.421 -32.328 1.00 44.09 105 GLY A O 1
ATOM 798 N N . GLY A 1 106 ? 8.508 3.563 -33.906 1.00 44.28 106 GLY A N 1
ATOM 799 C CA . GLY A 1 106 ? 8.685 5.021 -34.006 1.00 44.28 106 GLY A CA 1
ATOM 800 C C . GLY A 1 106 ? 9.376 5.700 -32.808 1.00 44.28 106 GLY A C 1
ATOM 801 O O . GLY A 1 106 ? 9.274 5.207 -31.687 1.00 44.28 106 GLY A O 1
ATOM 802 N N . PRO A 1 107 ? 10.081 6.835 -33.006 1.00 45.75 107 PRO A N 1
ATOM 803 C CA . PRO A 1 107 ? 10.660 7.596 -31.900 1.00 45.75 107 PRO A CA 1
ATOM 804 C C . PRO A 1 107 ? 9.551 8.159 -30.997 1.00 45.75 107 PRO A C 1
ATOM 806 O O . PRO A 1 107 ? 8.664 8.878 -31.458 1.00 45.75 107 PRO A O 1
ATOM 809 N N . VAL A 1 108 ? 9.603 7.830 -29.705 1.00 54.34 108 VAL A N 1
ATOM 810 C CA . VAL A 1 108 ? 8.680 8.345 -28.685 1.00 54.34 108 VAL A CA 1
ATOM 811 C C . VAL A 1 108 ? 9.317 9.552 -28.008 1.00 54.34 108 VAL A C 1
ATOM 813 O O . VAL A 1 108 ? 10.395 9.449 -27.428 1.00 54.34 108 VAL A O 1
ATOM 816 N N . VAL A 1 109 ? 8.630 10.694 -28.052 1.00 54.34 109 VAL A N 1
ATOM 817 C CA . VAL A 1 109 ? 8.962 11.839 -27.200 1.00 54.34 109 VAL A CA 1
ATOM 818 C C . VAL A 1 109 ? 8.299 11.597 -25.852 1.00 54.34 109 VAL A C 1
ATOM 820 O O . VAL A 1 109 ? 7.097 11.819 -25.701 1.00 54.34 109 VAL A O 1
ATOM 823 N N . VAL A 1 110 ? 9.069 11.106 -24.885 1.00 59.91 110 VAL A N 1
ATOM 824 C CA . VAL A 1 110 ? 8.617 11.084 -23.492 1.00 59.91 110 VAL A CA 1
ATOM 825 C C . VAL A 1 110 ? 8.566 12.517 -22.990 1.00 59.91 110 VAL A C 1
ATOM 827 O O . VAL A 1 110 ? 9.485 13.305 -23.234 1.00 59.91 110 VAL A O 1
ATOM 830 N N . SER A 1 111 ? 7.451 12.881 -22.358 1.00 60.88 111 SER A N 1
ATOM 831 C CA . SER A 1 111 ? 7.323 14.197 -21.742 1.00 60.88 111 SER A CA 1
ATOM 832 C C . SER A 1 111 ? 8.366 14.344 -20.642 1.00 60.88 111 SER A C 1
ATOM 834 O O . SER A 1 111 ? 8.689 13.374 -19.959 1.00 60.88 111 SER A O 1
ATOM 836 N N . GLN A 1 112 ? 8.858 15.566 -20.437 1.00 64.38 112 GLN A N 1
ATOM 837 C CA . GLN A 1 112 ? 9.652 15.870 -19.248 1.00 64.38 112 GLN A CA 1
ATOM 838 C C . GLN A 1 112 ? 8.894 15.393 -17.996 1.00 64.38 112 GLN A C 1
ATOM 840 O O . GLN A 1 112 ? 7.667 15.546 -17.971 1.00 64.38 112 GLN A O 1
ATOM 845 N N . PRO A 1 113 ? 9.577 14.811 -16.992 1.00 67.62 113 PRO A N 1
ATOM 846 C CA . PRO A 1 113 ? 8.923 14.379 -15.766 1.00 67.62 113 PRO A CA 1
ATOM 847 C C . PRO A 1 113 ? 8.096 15.515 -15.175 1.00 67.62 113 PRO A C 1
ATOM 849 O O . PRO A 1 113 ? 8.592 16.627 -14.969 1.00 67.62 113 PRO A O 1
ATOM 852 N N . ILE A 1 114 ? 6.824 15.237 -14.914 1.00 64.25 114 ILE A N 1
ATOM 853 C CA . ILE A 1 114 ? 5.935 16.189 -14.270 1.00 64.25 114 ILE A CA 1
ATOM 854 C C . ILE A 1 114 ? 6.043 15.947 -12.772 1.00 64.25 114 ILE A C 1
ATOM 856 O O . ILE A 1 114 ? 5.676 14.890 -12.254 1.00 64.25 114 ILE A O 1
ATOM 860 N N . GLU A 1 115 ? 6.551 16.950 -12.061 1.00 68.38 115 GLU A N 1
ATOM 861 C CA . GLU A 1 115 ? 6.518 16.954 -10.605 1.00 68.38 115 GLU A CA 1
ATOM 862 C C . GLU A 1 115 ? 5.053 17.062 -10.154 1.00 68.38 115 GLU A C 1
ATOM 864 O O . GLU A 1 115 ? 4.427 18.118 -10.264 1.00 68.38 115 GLU A O 1
ATOM 869 N N . ARG A 1 116 ? 4.484 15.979 -9.616 1.00 67.88 116 ARG A N 1
ATOM 870 C CA . ARG A 1 116 ? 3.122 15.960 -9.047 1.00 67.88 116 ARG A CA 1
ATOM 871 C C . ARG A 1 116 ? 3.143 16.493 -7.597 1.00 67.88 116 ARG A C 1
ATOM 873 O O . ARG A 1 116 ? 2.642 15.861 -6.677 1.00 67.88 116 ARG A O 1
ATOM 880 N N . LYS A 1 117 ? 3.812 17.639 -7.396 1.00 58.25 117 LYS A N 1
ATOM 881 C CA . LYS A 1 117 ? 4.430 18.088 -6.132 1.00 58.25 117 LYS A CA 1
ATOM 882 C C . LYS A 1 117 ? 3.507 18.149 -4.902 1.00 58.25 117 LYS A C 1
ATOM 884 O O . LYS A 1 117 ? 2.407 18.686 -4.959 1.00 58.25 117 LYS A O 1
ATOM 889 N N . HIS A 1 118 ? 4.125 17.772 -3.775 1.00 58.12 118 HIS A N 1
ATOM 890 C CA . HIS A 1 118 ? 3.685 17.759 -2.376 1.00 58.12 118 HIS A CA 1
ATOM 891 C C . HIS A 1 118 ? 2.606 16.728 -2.067 1.00 58.12 118 HIS A C 1
ATOM 893 O O . HIS A 1 118 ? 1.414 17.022 -2.091 1.00 58.12 118 HIS A O 1
ATOM 899 N N . ILE A 1 119 ? 3.061 15.545 -1.635 1.00 62.19 119 ILE A N 1
ATOM 900 C CA . ILE A 1 119 ? 2.249 14.698 -0.762 1.00 62.19 119 ILE A CA 1
ATOM 901 C C . ILE A 1 119 ? 1.689 15.622 0.316 1.00 62.19 119 ILE A C 1
ATOM 903 O O . ILE A 1 119 ? 2.457 16.307 0.999 1.00 62.19 119 ILE A O 1
ATOM 907 N N . SER A 1 120 ? 0.367 15.687 0.453 1.00 58.81 120 SER A N 1
ATOM 908 C CA . SER A 1 120 ? -0.319 16.676 1.296 1.00 58.81 120 SER A CA 1
ATOM 909 C C . SER A 1 120 ? -0.125 16.434 2.803 1.00 58.81 120 SER A C 1
ATOM 911 O O . SER A 1 120 ? -0.964 16.821 3.618 1.00 58.81 120 SER A O 1
ATOM 913 N N . ARG A 1 121 ? 0.947 15.738 3.190 1.00 65.94 121 ARG A N 1
ATOM 914 C CA . ARG A 1 121 ? 1.237 15.283 4.540 1.00 65.94 121 ARG A CA 1
ATOM 915 C C . ARG A 1 121 ? 2.597 15.824 4.998 1.00 65.94 121 ARG A C 1
ATOM 917 O O . ARG A 1 121 ? 3.634 15.345 4.538 1.00 65.94 121 ARG A O 1
ATOM 924 N N . PRO A 1 122 ? 2.611 16.786 5.936 1.00 61.22 122 PRO A N 1
ATOM 925 C CA . PRO A 1 122 ? 3.834 17.209 6.605 1.00 61.22 122 PRO A CA 1
ATOM 926 C C . PRO A 1 122 ? 4.520 16.014 7.283 1.00 61.22 122 PRO A C 1
ATOM 928 O O . PRO A 1 122 ? 3.850 15.156 7.859 1.00 61.22 122 PRO A O 1
ATOM 931 N N . GLY A 1 123 ? 5.853 15.972 7.242 1.00 72.56 123 GLY A N 1
ATOM 932 C CA . GLY A 1 123 ? 6.652 15.000 7.998 1.00 72.56 123 GLY A CA 1
ATOM 933 C C . GLY A 1 123 ? 7.081 13.739 7.244 1.00 72.56 123 GLY A C 1
ATOM 934 O O . GLY A 1 123 ? 7.782 12.920 7.831 1.00 72.56 123 GLY A O 1
ATOM 935 N N . ILE A 1 124 ? 6.735 13.580 5.960 1.00 80.75 124 ILE A N 1
ATOM 936 C CA . ILE A 1 124 ? 7.379 12.562 5.114 1.00 80.75 124 ILE A CA 1
ATOM 937 C C . ILE A 1 124 ? 8.788 13.054 4.783 1.00 80.75 124 ILE A C 1
ATOM 939 O O . ILE A 1 124 ? 8.978 13.910 3.923 1.00 80.75 124 ILE A O 1
ATOM 943 N N . ALA A 1 125 ? 9.763 12.547 5.534 1.00 81.38 125 ALA A N 1
ATOM 944 C CA . ALA A 1 125 ? 11.172 12.893 5.379 1.00 81.38 125 ALA A CA 1
ATOM 945 C C . ALA A 1 125 ? 11.908 11.975 4.396 1.00 81.38 125 ALA A C 1
ATOM 947 O O . ALA A 1 125 ? 12.966 12.369 3.918 1.00 81.38 125 ALA A O 1
ATOM 948 N N . GLN A 1 126 ? 11.350 10.790 4.111 1.00 87.25 126 GLN A N 1
ATOM 949 C CA . GLN A 1 126 ? 11.937 9.791 3.226 1.00 87.25 126 GLN A CA 1
ATOM 950 C C . GLN A 1 126 ? 10.871 8.893 2.578 1.00 87.25 126 GLN A C 1
ATOM 952 O O . GLN A 1 126 ? 9.900 8.517 3.245 1.00 87.25 126 GLN A O 1
ATOM 957 N N . LEU A 1 127 ? 11.089 8.524 1.315 1.00 89.62 127 LEU A N 1
ATOM 958 C CA . LEU A 1 127 ? 10.387 7.451 0.599 1.00 89.62 127 LEU A CA 1
ATOM 959 C C . LEU A 1 127 ? 11.405 6.420 0.122 1.00 89.62 127 LEU A C 1
ATOM 961 O O . LEU A 1 127 ? 12.497 6.815 -0.251 1.00 89.62 127 LEU A O 1
ATOM 965 N N . SER A 1 128 ? 11.052 5.141 0.121 1.00 91.69 128 SER A N 1
ATOM 966 C CA . SER A 1 128 ? 11.928 4.076 -0.385 1.00 91.69 128 SER A CA 1
ATOM 967 C C . SER A 1 128 ? 11.361 3.403 -1.629 1.00 91.69 128 SER A C 1
ATOM 969 O O . SER A 1 128 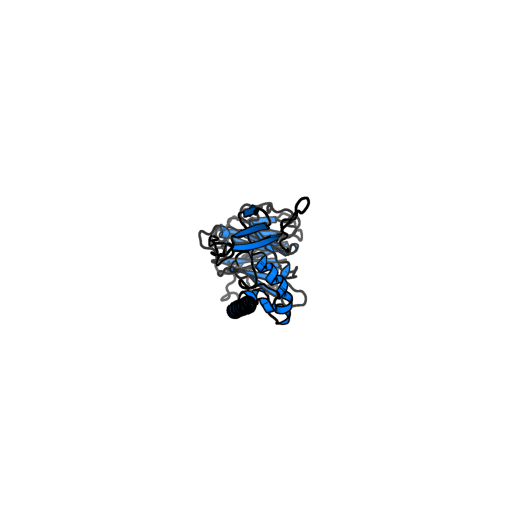? 12.112 3.090 -2.537 1.00 91.69 128 SER A O 1
ATOM 971 N N . ASP A 1 129 ? 10.038 3.236 -1.719 1.00 95.31 129 ASP A N 1
ATOM 972 C CA . ASP A 1 129 ? 9.428 2.586 -2.882 1.00 95.31 129 ASP A CA 1
ATOM 973 C C . ASP A 1 129 ? 7.976 3.022 -3.118 1.00 95.31 129 ASP A C 1
ATOM 975 O O . ASP A 1 129 ? 7.369 3.738 -2.307 1.00 95.31 129 ASP A O 1
ATOM 979 N N . ILE A 1 130 ? 7.429 2.617 -4.259 1.00 95.88 130 ILE A N 1
ATOM 980 C CA . ILE A 1 130 ? 6.131 3.016 -4.786 1.00 95.88 130 ILE A CA 1
ATOM 981 C C . ILE A 1 130 ? 5.453 1.841 -5.489 1.00 95.88 130 ILE A C 1
ATOM 983 O O . ILE A 1 130 ? 6.092 1.055 -6.173 1.00 95.88 130 ILE A O 1
ATOM 987 N N . TYR A 1 131 ? 4.130 1.763 -5.377 1.00 97.50 131 TYR A N 1
ATOM 988 C CA . TYR A 1 131 ? 3.317 0.818 -6.137 1.00 97.50 131 TYR A CA 1
ATOM 989 C C . TYR A 1 131 ? 2.048 1.497 -6.654 1.00 97.50 131 TYR A C 1
ATOM 991 O O . TYR A 1 131 ? 1.383 2.229 -5.917 1.00 97.50 131 TYR A O 1
ATOM 999 N N . VAL A 1 132 ? 1.685 1.266 -7.916 1.00 95.88 132 VAL A N 1
ATOM 1000 C CA . VAL A 1 132 ? 0.443 1.789 -8.500 1.00 95.88 132 VAL A CA 1
ATOM 1001 C C . VAL A 1 132 ? -0.645 0.724 -8.392 1.00 95.88 132 VAL A C 1
ATOM 1003 O O . VAL A 1 132 ? -0.536 -0.352 -8.967 1.00 95.88 132 VAL A O 1
ATOM 1006 N N . MET A 1 133 ? -1.749 1.032 -7.703 1.00 95.25 133 MET A N 1
ATOM 1007 C CA . MET A 1 133 ? -2.793 0.040 -7.397 1.00 95.25 133 MET A CA 1
ATOM 1008 C C . MET A 1 133 ? -3.526 -0.488 -8.638 1.00 95.25 133 MET A C 1
ATOM 1010 O O . MET A 1 133 ? -4.156 -1.541 -8.581 1.00 95.25 133 MET A O 1
ATOM 1014 N N . ALA A 1 134 ? -3.434 0.219 -9.767 1.00 93.56 134 ALA A N 1
ATOM 1015 C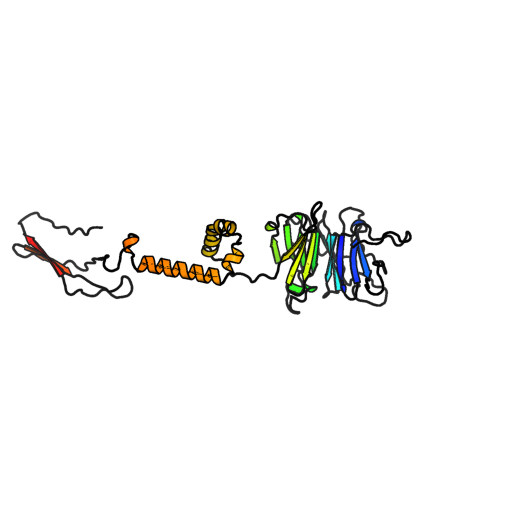 CA . ALA A 1 134 ? -3.958 -0.234 -11.049 1.00 93.56 134 ALA A CA 1
ATOM 1016 C C . ALA A 1 134 ? -3.236 -1.460 -11.630 1.00 93.56 134 ALA A C 1
ATOM 1018 O O . ALA A 1 134 ? -3.795 -2.065 -12.549 1.00 93.56 134 ALA A O 1
ATOM 1019 N N . GLU A 1 135 ? -2.031 -1.784 -11.146 1.00 91.94 135 GLU A N 1
ATOM 1020 C CA . GLU A 1 135 ? -1.270 -2.967 -11.569 1.00 91.94 135 GLU A CA 1
ATOM 1021 C C . GLU A 1 135 ? -1.929 -4.277 -11.110 1.00 91.94 135 GLU A C 1
ATOM 1023 O O . GLU A 1 135 ? -1.777 -5.288 -11.787 1.00 91.94 135 GLU A O 1
ATOM 1028 N N . SER A 1 136 ? -2.706 -4.255 -10.022 1.00 92.81 136 SER A N 1
ATOM 1029 C CA . SER A 1 136 ? -3.406 -5.432 -9.497 1.00 92.81 136 SER A CA 1
ATOM 1030 C C . SER A 1 136 ? -4.824 -5.575 -10.054 1.00 92.81 136 SER A C 1
ATOM 1032 O O . SER A 1 136 ? -5.598 -4.610 -10.136 1.00 92.81 136 SER A O 1
ATOM 1034 N N . ALA A 1 137 ? -5.205 -6.812 -10.366 1.00 91.81 137 ALA A N 1
ATOM 1035 C CA . ALA A 1 137 ? -6.563 -7.196 -10.739 1.00 91.81 137 ALA A CA 1
ATOM 1036 C C . ALA A 1 137 ? -7.534 -7.311 -9.547 1.00 91.81 137 ALA A C 1
ATOM 1038 O O . ALA A 1 137 ? -8.740 -7.439 -9.774 1.00 91.81 137 ALA A O 1
ATOM 1039 N N . TRP A 1 138 ? -7.051 -7.201 -8.303 1.00 91.88 138 TRP A N 1
ATOM 1040 C CA . TRP A 1 138 ? -7.879 -7.243 -7.089 1.00 91.88 138 TRP A CA 1
ATOM 1041 C C . TRP A 1 138 ? -8.984 -6.180 -7.100 1.00 91.88 138 TRP A C 1
ATOM 1043 O O . TRP A 1 138 ? -10.113 -6.396 -6.654 1.00 91.88 138 TRP A O 1
ATOM 1053 N N . PHE A 1 139 ? -8.667 -5.004 -7.641 1.00 88.75 139 PHE A N 1
ATOM 1054 C CA . PHE A 1 139 ? -9.614 -3.912 -7.772 1.00 88.75 139 PHE A CA 1
ATOM 1055 C C . PHE A 1 139 ? -10.385 -4.018 -9.095 1.00 88.75 139 PHE A C 1
ATOM 1057 O O . PHE A 1 139 ? -9.822 -3.943 -10.195 1.00 88.75 139 PHE A O 1
ATOM 1064 N N . GLY A 1 140 ? -11.713 -4.115 -8.997 1.00 86.69 140 GLY A N 1
ATOM 1065 C CA . GLY A 1 140 ? -12.597 -4.112 -10.165 1.00 86.69 140 GLY A CA 1
ATOM 1066 C C . GLY A 1 140 ? -12.402 -2.867 -11.042 1.00 86.69 140 GLY A C 1
ATOM 1067 O O . GLY A 1 140 ? -12.015 -1.810 -10.555 1.00 86.69 140 GLY A O 1
ATOM 1068 N N . ALA A 1 141 ? -12.682 -2.963 -12.347 1.00 84.56 141 ALA A N 1
ATOM 1069 C CA . ALA A 1 141 ? -12.401 -1.906 -13.336 1.00 84.56 141 ALA A CA 1
ATOM 1070 C C . ALA A 1 141 ? -12.952 -0.509 -12.990 1.00 84.56 141 ALA A C 1
ATOM 1072 O O . ALA A 1 141 ? -12.380 0.496 -13.404 1.00 84.56 141 ALA A O 1
ATOM 1073 N N . THR A 1 142 ? -14.044 -0.444 -12.229 1.00 86.69 142 THR A N 1
ATOM 1074 C CA . THR A 1 142 ? -14.690 0.803 -11.800 1.00 86.69 142 THR A CA 1
ATOM 1075 C C . THR A 1 142 ? -14.344 1.213 -10.368 1.00 86.69 142 THR A C 1
ATOM 1077 O O . THR A 1 142 ? -14.889 2.200 -9.880 1.00 86.69 142 THR A O 1
ATOM 1080 N N . ASP A 1 143 ? -13.500 0.457 -9.662 1.00 91.25 143 ASP A N 1
ATOM 1081 C CA . ASP A 1 143 ? -13.094 0.787 -8.298 1.00 91.25 143 ASP A CA 1
ATOM 1082 C C . ASP A 1 143 ? -12.180 2.025 -8.318 1.00 91.25 143 ASP A C 1
ATOM 1084 O O . ASP A 1 143 ? -11.109 1.989 -8.938 1.00 91.25 143 ASP A O 1
ATOM 1088 N N . PRO A 1 144 ? -12.560 3.128 -7.648 1.00 88.56 144 PRO A N 1
ATOM 1089 C CA . PRO A 1 144 ? -11.767 4.353 -7.655 1.00 88.56 144 PRO A CA 1
ATOM 1090 C C . PRO A 1 144 ? -10.379 4.169 -7.029 1.00 88.56 144 PRO A C 1
ATOM 1092 O O . PRO A 1 144 ? -9.462 4.909 -7.383 1.00 88.56 144 PRO A O 1
ATOM 1095 N N . ARG A 1 145 ? -10.183 3.169 -6.158 1.00 91.50 145 ARG A N 1
ATOM 1096 C CA . ARG A 1 145 ? -8.885 2.884 -5.522 1.00 91.50 145 ARG A CA 1
ATOM 1097 C C . ARG A 1 145 ? -7.827 2.414 -6.512 1.00 91.50 145 ARG A C 1
ATOM 1099 O O . ARG A 1 145 ? -6.647 2.574 -6.238 1.00 91.50 145 ARG A O 1
ATOM 1106 N N . ARG A 1 146 ? -8.211 1.940 -7.704 1.00 92.38 146 ARG A N 1
ATOM 1107 C CA . ARG A 1 146 ? -7.253 1.662 -8.794 1.00 92.38 146 ARG A CA 1
ATOM 1108 C C . ARG A 1 146 ? -6.416 2.871 -9.172 1.00 92.38 146 ARG A C 1
ATOM 1110 O O . ARG A 1 146 ? -5.306 2.725 -9.662 1.00 92.38 146 ARG A O 1
ATOM 1117 N N . GLN A 1 147 ? -6.960 4.067 -8.981 1.00 91.44 147 GLN A N 1
ATOM 1118 C CA . GLN A 1 147 ? -6.261 5.310 -9.276 1.00 91.44 147 GLN A CA 1
ATOM 1119 C C . GLN A 1 147 ? -5.302 5.721 -8.154 1.00 91.44 147 GLN A C 1
ATOM 1121 O O . GLN A 1 147 ? -4.618 6.730 -8.295 1.00 91.44 147 GLN A O 1
ATOM 1126 N N . ASN A 1 148 ? -5.254 4.994 -7.041 1.00 94.25 148 ASN A N 1
ATOM 1127 C CA . ASN A 1 148 ? -4.387 5.334 -5.928 1.00 94.25 148 ASN A CA 1
ATOM 1128 C C . ASN A 1 148 ? 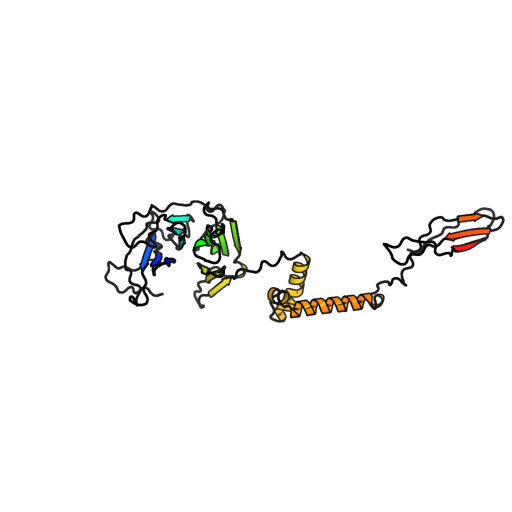-2.998 4.704 -6.088 1.00 94.25 148 ASN A C 1
ATOM 1130 O O . ASN A 1 148 ? -2.752 3.801 -6.892 1.00 94.25 148 ASN A O 1
ATOM 1134 N N . ILE A 1 149 ? -2.072 5.251 -5.316 1.00 95.00 149 ILE A N 1
ATOM 1135 C CA . ILE A 1 149 ? -0.653 4.934 -5.303 1.00 95.00 149 ILE A CA 1
ATOM 1136 C C . ILE A 1 149 ? -0.284 4.613 -3.860 1.00 95.00 149 ILE A C 1
ATOM 1138 O O . ILE A 1 149 ? -0.620 5.373 -2.951 1.00 95.00 149 ILE A O 1
ATOM 1142 N N . LEU A 1 150 ? 0.426 3.515 -3.646 1.00 96.50 150 LEU A N 1
ATOM 1143 C CA . LEU A 1 150 ? 1.033 3.191 -2.366 1.00 96.50 150 LEU A CA 1
ATOM 1144 C C . LEU A 1 150 ? 2.456 3.745 -2.333 1.00 96.50 150 LEU A C 1
ATOM 1146 O O . LEU A 1 150 ? 3.230 3.535 -3.262 1.00 96.50 150 LEU A O 1
ATOM 1150 N N . LEU A 1 151 ? 2.791 4.458 -1.264 1.00 95.50 151 LEU A N 1
ATOM 1151 C CA . LEU A 1 151 ? 4.108 5.038 -1.022 1.00 95.50 151 LEU A CA 1
ATOM 1152 C C . LEU A 1 151 ? 4.698 4.421 0.241 1.00 95.50 151 LEU A C 1
ATOM 1154 O O . LEU A 1 151 ? 4.125 4.564 1.326 1.00 95.50 151 LEU A O 1
ATOM 1158 N N . LEU A 1 152 ? 5.846 3.766 0.118 1.00 95.62 152 LEU A N 1
ATOM 1159 C CA . LEU A 1 152 ? 6.566 3.197 1.248 1.00 95.62 152 LEU A CA 1
ATOM 1160 C C . LEU A 1 152 ? 7.499 4.252 1.853 1.00 95.62 152 LEU A C 1
ATOM 1162 O O . LEU A 1 152 ? 8.401 4.768 1.196 1.00 95.62 152 LEU A O 1
ATOM 1166 N N . ALA A 1 153 ? 7.278 4.571 3.126 1.00 92.44 153 ALA A N 1
ATOM 1167 C CA . ALA A 1 153 ? 8.092 5.501 3.899 1.00 92.44 153 ALA A CA 1
ATOM 1168 C C . ALA A 1 153 ? 8.853 4.738 4.988 1.00 92.44 153 ALA A C 1
ATOM 1170 O O . ALA A 1 153 ? 8.400 4.635 6.136 1.00 92.44 153 ALA A O 1
ATOM 1171 N N . ARG A 1 154 ? 10.023 4.208 4.622 1.00 89.12 154 ARG A N 1
ATOM 1172 C CA . ARG A 1 154 ? 10.857 3.336 5.461 1.00 89.12 154 ARG A CA 1
ATOM 1173 C C . ARG A 1 154 ? 11.122 3.884 6.864 1.00 89.12 154 ARG A C 1
ATOM 1175 O O . ARG A 1 154 ? 10.809 3.218 7.849 1.00 89.12 154 ARG A O 1
ATOM 1182 N N . GLN A 1 155 ? 11.627 5.115 6.985 1.00 87.06 155 GLN A N 1
ATOM 1183 C CA . GLN A 1 155 ? 11.920 5.729 8.293 1.00 87.06 155 GLN A CA 1
ATOM 1184 C C . GLN A 1 155 ? 10.682 5.898 9.179 1.00 87.06 155 GLN A C 1
ATOM 1186 O O . GLN A 1 155 ? 10.764 5.766 10.400 1.00 87.06 155 GLN A O 1
ATOM 1191 N N . LEU A 1 156 ? 9.527 6.174 8.572 1.00 90.31 156 LEU A N 1
ATOM 1192 C CA . LEU A 1 156 ? 8.271 6.307 9.306 1.00 90.31 156 LEU A CA 1
ATOM 1193 C C . LEU A 1 156 ? 7.628 4.957 9.623 1.00 90.31 156 LEU A C 1
ATOM 1195 O O . LEU A 1 156 ? 6.663 4.938 10.387 1.00 90.31 156 LEU A O 1
ATOM 1199 N N . ARG A 1 157 ? 8.145 3.855 9.057 1.00 92.31 157 ARG A N 1
ATOM 1200 C CA . ARG A 1 157 ? 7.555 2.513 9.122 1.00 92.31 157 ARG A CA 1
ATOM 1201 C C . ARG A 1 157 ? 6.079 2.557 8.730 1.00 92.31 157 ARG A C 1
ATOM 1203 O O . ARG A 1 157 ? 5.216 2.098 9.472 1.00 92.31 157 ARG A O 1
ATOM 1210 N N . LYS A 1 158 ? 5.782 3.180 7.588 1.00 93.75 158 LYS A N 1
ATOM 1211 C CA . LYS A 1 158 ? 4.412 3.366 7.090 1.00 93.75 158 LYS A CA 1
ATOM 1212 C C . LYS A 1 158 ? 4.331 3.128 5.590 1.00 93.75 158 LYS A C 1
ATOM 1214 O O . LYS A 1 158 ? 5.251 3.489 4.860 1.00 93.75 158 LYS A O 1
ATOM 1219 N N . VAL A 1 159 ? 3.188 2.607 5.152 1.00 95.75 159 VAL A N 1
ATOM 1220 C CA . VAL A 1 159 ? 2.728 2.730 3.763 1.00 95.75 159 VAL A CA 1
ATOM 1221 C C . VAL A 1 159 ? 1.621 3.774 3.736 1.00 95.75 159 VAL A C 1
ATOM 1223 O O . VAL A 1 159 ? 0.670 3.694 4.515 1.00 95.75 159 VAL A O 1
ATOM 1226 N N . PHE A 1 160 ? 1.739 4.762 2.860 1.00 94.44 160 PHE A N 1
ATOM 1227 C CA . PHE A 1 160 ? 0.692 5.747 2.615 1.00 94.44 160 PHE A CA 1
ATOM 1228 C C . PHE A 1 160 ? -0.052 5.396 1.336 1.00 94.44 160 PHE A C 1
ATOM 1230 O O . PHE A 1 160 ? 0.572 5.176 0.306 1.00 94.44 160 PHE A O 1
ATOM 1237 N N . GLU A 1 161 ? -1.378 5.400 1.387 1.00 94.62 161 GLU A N 1
ATOM 1238 C CA . GLU A 1 161 ? -2.208 5.373 0.185 1.00 94.62 161 GLU A CA 1
ATOM 1239 C C . GLU A 1 161 ? -2.486 6.817 -0.230 1.00 94.62 161 GLU A C 1
ATOM 1241 O O . GLU A 1 161 ? -3.003 7.610 0.563 1.00 94.62 161 GLU A O 1
ATOM 1246 N N . MET A 1 162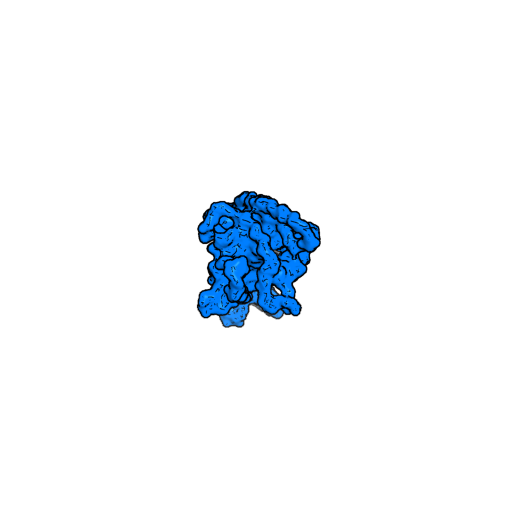 ? -2.121 7.170 -1.456 1.00 91.94 162 MET A N 1
ATOM 1247 C CA . MET A 1 162 ? -2.213 8.514 -2.010 1.00 91.94 162 MET A CA 1
ATOM 1248 C C . MET A 1 162 ? -3.058 8.501 -3.284 1.00 91.94 162 MET A C 1
ATOM 1250 O O . MET A 1 162 ? -2.844 7.674 -4.165 1.00 91.94 162 MET A O 1
ATOM 1254 N N . ASN A 1 163 ? -3.995 9.437 -3.421 1.00 90.50 163 ASN A N 1
ATOM 1255 C CA . ASN A 1 163 ? -4.713 9.620 -4.683 1.00 90.50 163 ASN A CA 1
ATOM 1256 C C . ASN A 1 163 ? -3.870 10.413 -5.707 1.00 90.50 163 ASN A C 1
ATOM 1258 O O . ASN A 1 163 ? -2.865 11.037 -5.364 1.00 90.50 163 ASN A O 1
ATOM 1262 N N . ARG A 1 164 ? -4.299 10.462 -6.975 1.00 87.31 164 ARG A N 1
ATOM 1263 C CA . ARG A 1 164 ? -3.580 11.205 -8.040 1.00 87.31 164 ARG A CA 1
ATOM 1264 C C . ARG A 1 164 ? -3.456 12.718 -7.804 1.00 87.31 164 ARG A C 1
ATOM 1266 O O . ARG A 1 164 ? -2.646 13.363 -8.461 1.00 87.31 164 ARG A O 1
ATOM 1273 N N . HIS A 1 165 ? -4.227 13.285 -6.874 1.00 85.06 165 HIS A N 1
ATOM 1274 C CA . HIS A 1 165 ? -4.139 14.697 -6.485 1.00 85.06 165 HIS A CA 1
ATOM 1275 C C . HIS A 1 165 ? -3.093 14.950 -5.385 1.00 85.06 165 HIS A C 1
ATOM 1277 O O . HIS A 1 165 ? -2.998 16.069 -4.887 1.00 85.06 165 HIS A O 1
ATOM 1283 N N . GLY A 1 166 ? -2.334 13.929 -4.973 1.00 84.62 166 GLY A N 1
ATOM 1284 C CA . GLY A 1 166 ? -1.320 14.046 -3.925 1.00 84.62 166 GLY A CA 1
ATOM 1285 C C . GLY A 1 166 ? -1.875 13.946 -2.501 1.00 84.62 166 GLY A C 1
ATOM 1286 O O . GLY A 1 166 ? -1.137 14.155 -1.535 1.00 84.62 166 GLY A O 1
ATOM 1287 N N . GLN A 1 167 ? -3.167 13.639 -2.338 1.00 87.62 167 GLN A N 1
ATOM 1288 C CA . GLN A 1 167 ? -3.792 13.540 -1.020 1.00 87.62 167 GLN A CA 1
ATOM 1289 C C . GLN A 1 167 ? -3.603 12.142 -0.445 1.00 87.62 167 GLN A C 1
ATOM 1291 O O . GLN A 1 167 ? -3.954 11.153 -1.086 1.00 87.62 167 GLN A O 1
ATOM 1296 N N . VAL A 1 168 ? -3.098 12.063 0.787 1.00 90.56 168 VAL A N 1
ATOM 1297 C CA . VAL A 1 168 ? -3.036 10.800 1.533 1.00 90.56 168 VAL A CA 1
ATOM 1298 C C . VAL A 1 168 ? -4.441 10.438 2.011 1.00 90.56 168 VAL A C 1
ATOM 1300 O O . VAL A 1 168 ? -5.016 11.150 2.833 1.00 90.56 168 VAL A O 1
ATOM 1303 N N . VAL A 1 169 ? -4.980 9.336 1.495 1.00 91.62 169 VAL A N 1
ATOM 1304 C CA . VAL A 1 169 ? -6.332 8.826 1.783 1.00 91.62 169 VAL A CA 1
ATOM 1305 C C . VAL A 1 169 ? -6.325 7.606 2.708 1.00 91.62 169 VAL A C 1
ATOM 1307 O O . VAL A 1 169 ? -7.357 7.279 3.287 1.00 91.62 169 VAL A O 1
ATOM 1310 N N . GLY A 1 170 ? -5.165 6.977 2.905 1.00 91.12 170 GLY A N 1
ATOM 1311 C CA . GLY A 1 170 ? -5.001 5.814 3.776 1.00 91.12 170 GLY A CA 1
ATOM 1312 C C . GLY A 1 170 ? -3.594 5.715 4.362 1.00 91.12 170 GLY A C 1
ATOM 1313 O O . GLY A 1 170 ? -2.645 6.355 3.902 1.00 91.12 170 GLY A O 1
ATOM 1314 N N . THR A 1 171 ? -3.442 4.946 5.438 1.00 92.56 171 THR A N 1
ATOM 1315 C CA . THR A 1 171 ? -2.138 4.668 6.056 1.00 92.56 171 THR A CA 1
ATOM 1316 C C . THR A 1 171 ? -2.144 3.279 6.677 1.00 92.56 171 THR A C 1
ATOM 1318 O O . THR A 1 171 ? -3.007 2.981 7.500 1.00 92.56 171 THR A O 1
ATOM 1321 N N . LEU A 1 172 ? -1.144 2.471 6.339 1.00 92.81 172 LEU A N 1
ATOM 1322 C CA . LEU A 1 172 ? -0.813 1.225 7.022 1.00 92.81 172 LEU A CA 1
ATOM 1323 C C . LEU A 1 172 ? 0.405 1.465 7.919 1.00 92.81 172 LEU A C 1
ATOM 1325 O O . LEU A 1 172 ? 1.435 1.962 7.459 1.00 92.81 172 LEU A O 1
ATOM 1329 N N . ASP A 1 173 ? 0.278 1.137 9.204 1.00 92.56 173 ASP A N 1
ATOM 1330 C CA . ASP A 1 173 ? 1.377 1.211 10.167 1.00 92.56 173 ASP A CA 1
ATOM 1331 C C . ASP A 1 173 ? 2.169 -0.102 10.174 1.00 92.56 173 ASP A C 1
ATOM 1333 O O . ASP A 1 173 ? 1.588 -1.177 10.292 1.00 92.56 173 ASP A O 1
ATOM 1337 N N . LEU A 1 174 ? 3.491 -0.011 10.044 1.00 92.38 174 LEU A N 1
ATOM 1338 C CA . LEU A 1 174 ? 4.419 -1.142 10.017 1.00 92.38 174 LEU A CA 1
ATOM 1339 C C . LEU A 1 174 ? 5.275 -1.218 11.288 1.00 92.38 174 LEU A C 1
ATOM 1341 O O . LEU A 1 174 ? 6.191 -2.037 11.358 1.00 92.38 174 LEU A O 1
ATOM 1345 N N . ALA A 1 175 ? 5.023 -0.382 12.302 1.00 89.31 175 ALA A N 1
ATOM 1346 C CA . ALA A 1 175 ? 5.841 -0.339 13.514 1.00 89.31 175 ALA A CA 1
ATOM 1347 C C . ALA A 1 175 ? 5.917 -1.703 14.218 1.00 89.31 175 ALA A C 1
ATOM 1349 O O . ALA A 1 175 ? 6.976 -2.051 14.740 1.00 89.31 175 ALA A O 1
ATOM 1350 N N . PHE A 1 176 ? 4.838 -2.490 14.158 1.00 84.81 176 PHE A N 1
ATOM 1351 C CA . PHE A 1 176 ? 4.743 -3.828 14.746 1.00 84.81 176 PHE A CA 1
ATOM 1352 C C . PHE A 1 176 ? 5.687 -4.859 14.100 1.00 84.81 176 PHE A C 1
ATOM 1354 O O . PHE A 1 176 ? 6.038 -5.848 14.740 1.00 84.81 176 PHE A O 1
ATOM 1361 N N . LEU A 1 177 ? 6.145 -4.624 12.863 1.00 85.94 177 LEU A N 1
ATOM 1362 C CA . LEU A 1 177 ? 7.139 -5.480 12.209 1.00 85.94 177 LEU A CA 1
ATOM 1363 C C . LEU A 1 177 ? 8.536 -5.331 12.823 1.00 85.94 177 LEU A C 1
ATOM 1365 O O . LEU A 1 177 ? 9.414 -6.141 12.527 1.00 85.94 177 LEU A O 1
ATOM 1369 N N . ASN A 1 178 ? 8.757 -4.302 13.655 1.00 81.88 178 ASN A N 1
ATOM 1370 C CA . ASN A 1 178 ? 10.044 -3.997 14.285 1.00 81.88 178 ASN A CA 1
ATOM 1371 C C . ASN A 1 178 ? 11.217 -3.991 13.286 1.00 81.88 178 ASN A C 1
ATOM 1373 O O . ASN A 1 178 ? 12.333 -4.387 13.611 1.00 81.88 178 ASN A O 1
ATOM 1377 N N . SER A 1 179 ? 10.949 -3.530 12.061 1.00 82.50 179 SER A N 1
ATOM 1378 C CA . SER A 1 179 ? 11.917 -3.426 10.972 1.00 82.50 179 SER A CA 1
ATOM 1379 C C . SER A 1 179 ? 12.001 -1.985 10.476 1.00 82.50 179 SER A C 1
ATOM 1381 O O . SER A 1 179 ? 10.981 -1.314 10.313 1.00 82.50 179 SER A O 1
ATOM 1383 N N . THR A 1 180 ? 13.221 -1.507 10.240 1.00 79.81 180 THR A N 1
ATOM 1384 C CA . THR A 1 180 ? 13.517 -0.207 9.606 1.00 79.81 180 THR A CA 1
ATOM 1385 C C . THR A 1 180 ? 14.176 -0.378 8.238 1.00 79.81 180 THR A C 1
ATOM 1387 O O . THR A 1 180 ? 14.713 0.578 7.684 1.00 79.81 180 THR A O 1
ATOM 1390 N N . THR A 1 181 ? 14.185 -1.603 7.721 1.00 88.25 181 THR A N 1
ATOM 1391 C CA . THR A 1 181 ? 14.862 -1.995 6.480 1.00 88.25 181 THR A CA 1
ATOM 1392 C C . THR A 1 181 ? 13.864 -2.513 5.451 1.00 88.25 181 THR A C 1
ATOM 1394 O O . THR A 1 181 ? 14.233 -3.274 4.572 1.00 88.25 181 THR A O 1
ATOM 1397 N N . ILE A 1 182 ? 12.578 -2.168 5.589 1.00 92.75 182 ILE A N 1
ATOM 1398 C CA . ILE A 1 182 ? 11.568 -2.464 4.568 1.00 92.75 182 ILE A CA 1
ATOM 1399 C C . ILE A 1 182 ? 11.772 -1.470 3.436 1.00 92.75 182 ILE A C 1
ATOM 1401 O O . ILE A 1 182 ? 11.590 -0.271 3.653 1.00 92.75 182 ILE A O 1
ATOM 1405 N N . GLU A 1 183 ? 12.153 -1.973 2.268 1.00 92.44 183 GLU A N 1
ATOM 1406 C CA . GLU A 1 183 ? 12.582 -1.129 1.150 1.00 92.44 183 GLU A CA 1
ATOM 1407 C C . GLU A 1 183 ? 11.807 -1.384 -0.130 1.00 92.44 183 GLU A C 1
ATOM 1409 O O . GLU A 1 183 ? 11.765 -0.479 -0.941 1.00 92.44 183 GLU A O 1
ATOM 1414 N N . GLY A 1 184 ? 11.110 -2.516 -0.275 1.00 94.75 184 GLY A N 1
ATOM 1415 C CA . GLY A 1 184 ? 10.281 -2.771 -1.456 1.00 94.75 184 GLY A CA 1
ATOM 1416 C C . GLY A 1 184 ? 8.817 -3.052 -1.132 1.00 94.75 184 GLY A C 1
ATOM 1417 O O . GLY A 1 184 ? 8.505 -3.623 -0.077 1.00 94.75 184 GLY A O 1
ATOM 1418 N N . ILE A 1 185 ? 7.928 -2.675 -2.051 1.00 97.06 185 ILE A N 1
ATOM 1419 C CA . ILE A 1 185 ? 6.475 -2.860 -1.962 1.00 97.06 185 ILE A CA 1
ATOM 1420 C C . ILE A 1 185 ? 5.876 -3.341 -3.288 1.00 97.06 185 ILE A C 1
ATOM 1422 O O . ILE A 1 185 ? 6.151 -2.804 -4.352 1.00 97.06 185 ILE A O 1
ATOM 1426 N N . THR A 1 186 ? 4.996 -4.338 -3.236 1.00 96.50 186 THR A N 1
ATOM 1427 C CA . THR A 1 186 ? 4.168 -4.724 -4.390 1.00 96.50 186 THR A CA 1
ATOM 1428 C C . THR A 1 186 ? 2.866 -5.376 -3.932 1.00 96.50 186 THR A C 1
ATOM 1430 O O . THR A 1 186 ? 2.708 -5.670 -2.747 1.00 96.50 186 THR A O 1
ATOM 1433 N N . MET A 1 187 ? 1.917 -5.593 -4.839 1.00 95.88 187 MET A N 1
ATOM 1434 C CA . MET A 1 187 ? 0.655 -6.278 -4.552 1.00 95.88 187 MET A CA 1
ATOM 1435 C C . MET A 1 187 ? 0.338 -7.284 -5.658 1.00 95.88 187 MET A C 1
ATOM 1437 O O . MET A 1 187 ? 0.597 -7.002 -6.829 1.00 95.88 187 MET A O 1
ATOM 1441 N N . ASP A 1 188 ? -0.222 -8.437 -5.295 1.00 95.00 188 ASP A N 1
ATOM 1442 C CA . ASP A 1 188 ? -0.732 -9.406 -6.270 1.00 95.00 188 ASP A CA 1
ATOM 1443 C C . ASP A 1 188 ? -2.198 -9.140 -6.657 1.00 95.00 188 ASP A C 1
ATOM 1445 O O . ASP A 1 188 ? -2.847 -8.200 -6.186 1.00 95.00 188 ASP A O 1
ATOM 1449 N N . ASP A 1 189 ? -2.723 -9.992 -7.535 1.00 94.69 189 ASP A N 1
ATOM 1450 C CA . ASP A 1 189 ? -4.101 -9.943 -8.032 1.00 94.69 189 ASP A CA 1
ATOM 1451 C C . ASP A 1 189 ? -5.148 -10.432 -7.015 1.00 94.69 189 ASP A C 1
ATOM 1453 O O . ASP A 1 189 ? -6.339 -10.174 -7.197 1.00 94.69 189 ASP A O 1
ATOM 1457 N N . ASP A 1 190 ? -4.715 -11.066 -5.924 1.00 92.56 190 ASP A N 1
ATOM 1458 C CA . ASP A 1 190 ? -5.562 -11.514 -4.812 1.00 92.56 190 ASP A CA 1
ATOM 1459 C C . ASP A 1 190 ? -5.616 -10.478 -3.671 1.00 92.56 190 ASP A C 1
ATOM 1461 O O . ASP A 1 190 ? -6.236 -10.710 -2.631 1.00 92.56 190 ASP A O 1
ATOM 1465 N N . GLY A 1 191 ? 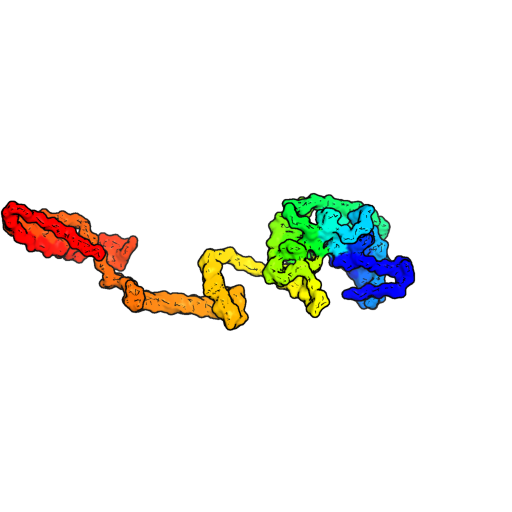-4.984 -9.314 -3.854 1.00 91.62 191 GLY A N 1
ATOM 1466 C CA . GLY A 1 191 ? -4.984 -8.226 -2.879 1.00 91.62 191 GLY A CA 1
ATOM 1467 C C . GLY A 1 191 ? -3.953 -8.381 -1.766 1.00 91.62 191 GLY A C 1
ATOM 1468 O O . GLY A 1 191 ? -3.995 -7.615 -0.799 1.00 91.62 191 GLY A O 1
ATOM 1469 N N . ASN A 1 192 ? -3.040 -9.349 -1.863 1.00 94.94 192 ASN A N 1
ATOM 1470 C CA . ASN A 1 192 ? -1.964 -9.516 -0.899 1.00 94.94 192 ASN A CA 1
ATOM 1471 C C . ASN A 1 192 ? -0.887 -8.460 -1.150 1.00 94.94 192 ASN A C 1
ATOM 1473 O O . ASN A 1 192 ? -0.298 -8.393 -2.230 1.00 94.94 192 ASN A O 1
ATOM 1477 N N . LEU A 1 193 ? -0.606 -7.646 -0.136 1.00 96.19 193 LEU A N 1
ATOM 1478 C CA . LEU A 1 193 ? 0.481 -6.677 -0.147 1.00 96.19 193 LEU A CA 1
ATOM 1479 C C . LEU A 1 193 ? 1.770 -7.339 0.347 1.00 96.19 193 LEU A C 1
ATOM 1481 O O . LEU A 1 193 ? 1.835 -7.877 1.455 1.00 96.19 193 LEU A O 1
ATOM 1485 N N . TYR A 1 194 ? 2.811 -7.252 -0.467 1.00 96.81 194 TYR A N 1
ATOM 1486 C CA . TYR A 1 194 ? 4.136 -7.787 -0.208 1.00 96.81 194 TYR A CA 1
ATOM 1487 C C . TYR A 1 194 ? 5.086 -6.657 0.151 1.00 96.81 194 TYR A C 1
ATOM 1489 O O . TYR A 1 194 ? 5.181 -5.660 -0.564 1.00 96.81 194 TYR A O 1
ATOM 1497 N N . LEU A 1 195 ? 5.816 -6.837 1.245 1.00 96.25 195 LEU A N 1
ATOM 1498 C CA . LEU A 1 195 ? 6.863 -5.927 1.686 1.00 96.25 195 LEU A CA 1
ATOM 1499 C C . LEU A 1 195 ? 8.158 -6.709 1.872 1.00 96.25 195 LEU A C 1
ATOM 1501 O O . LEU A 1 195 ? 8.192 -7.672 2.644 1.00 96.25 195 LEU A O 1
ATOM 1505 N N . VAL A 1 196 ? 9.222 -6.300 1.186 1.00 93.94 196 VAL A N 1
ATOM 1506 C CA . VAL A 1 196 ? 10.543 -6.926 1.323 1.00 93.94 196 VAL A CA 1
ATOM 1507 C C . VAL A 1 196 ? 11.432 -6.081 2.222 1.00 93.94 196 VAL A C 1
ATOM 1509 O O . VAL A 1 196 ? 11.474 -4.855 2.107 1.00 93.94 196 VAL A O 1
ATOM 1512 N N . ALA A 1 197 ? 12.119 -6.751 3.145 1.00 90.25 197 ALA A N 1
ATOM 1513 C CA . ALA A 1 197 ? 13.065 -6.129 4.050 1.00 90.25 197 ALA A CA 1
ATOM 1514 C C . ALA A 1 197 ? 14.486 -6.634 3.811 1.00 90.25 197 ALA A C 1
ATOM 1516 O O . ALA A 1 197 ? 14.741 -7.845 3.837 1.00 90.25 197 ALA A O 1
ATOM 1517 N N . GLU A 1 198 ? 15.412 -5.694 3.658 1.00 83.00 198 GLU A N 1
ATOM 1518 C CA . GLU A 1 198 ? 16.837 -5.974 3.598 1.00 83.00 198 GLU A CA 1
ATOM 1519 C C . GLU A 1 198 ? 17.371 -6.363 4.973 1.00 83.00 198 GLU A C 1
ATOM 1521 O O . GLU A 1 198 ? 16.930 -5.847 6.005 1.00 83.00 198 GLU A O 1
ATOM 1526 N N . GLN A 1 199 ? 18.337 -7.278 5.012 1.00 71.75 199 GLN A N 1
ATOM 1527 C CA . GLN A 1 199 ? 19.015 -7.670 6.244 1.00 71.75 199 GLN A CA 1
ATOM 1528 C C . GLN A 1 199 ? 20.501 -7.883 5.961 1.00 71.75 199 GLN A C 1
ATOM 1530 O O . GLN A 1 199 ? 20.869 -8.611 5.048 1.00 71.75 199 GLN A O 1
ATOM 1535 N N . SER A 1 200 ? 21.373 -7.253 6.754 1.00 65.75 200 SER A N 1
ATOM 1536 C CA . SER A 1 200 ? 22.822 -7.305 6.507 1.00 65.75 200 SER A CA 1
ATOM 1537 C C . SER A 1 200 ? 23.451 -8.659 6.856 1.00 65.75 200 SER A C 1
ATOM 1539 O O . SER A 1 200 ? 24.451 -9.046 6.263 1.00 65.75 200 SER A O 1
ATOM 1541 N N . VAL A 1 201 ? 22.898 -9.367 7.846 1.00 66.19 201 VAL A N 1
ATOM 1542 C CA . VAL A 1 201 ? 23.472 -10.611 8.409 1.00 66.19 201 VAL A CA 1
ATOM 1543 C C . VAL A 1 201 ? 22.498 -11.787 8.434 1.00 66.19 201 VAL A C 1
ATOM 1545 O O . VAL A 1 201 ? 22.876 -12.905 8.772 1.00 66.19 201 VAL A O 1
ATOM 1548 N N . LEU A 1 202 ? 21.240 -11.547 8.087 1.00 72.38 202 LEU A N 1
ATOM 1549 C CA . LEU A 1 202 ? 20.187 -12.552 8.035 1.00 72.38 202 LEU A CA 1
ATOM 1550 C C . LEU A 1 202 ? 19.632 -12.610 6.606 1.00 72.38 202 LEU A C 1
ATOM 1552 O O . LEU A 1 202 ? 19.835 -11.666 5.843 1.00 72.38 202 LEU A O 1
ATOM 1556 N N . PRO A 1 203 ? 18.944 -13.696 6.219 1.00 78.38 203 PRO A N 1
ATOM 1557 C CA . PRO A 1 203 ? 18.244 -13.740 4.942 1.00 78.38 203 PRO A CA 1
ATOM 1558 C C . PRO A 1 203 ? 17.234 -12.586 4.815 1.00 78.38 203 PRO A C 1
ATOM 1560 O O . PRO A 1 203 ? 16.640 -12.191 5.825 1.00 78.38 203 PRO A O 1
ATOM 1563 N N . PRO A 1 204 ? 16.992 -12.073 3.595 1.00 83.88 204 PRO A N 1
ATOM 1564 C CA . PRO A 1 204 ? 15.948 -11.081 3.372 1.00 83.88 204 PRO A CA 1
ATOM 1565 C C . PRO A 1 204 ? 14.596 -11.633 3.832 1.00 83.88 204 PRO A C 1
ATOM 1567 O O . PRO A 1 204 ? 14.316 -12.830 3.701 1.00 83.88 204 PRO A O 1
ATOM 1570 N N . LYS A 1 205 ? 13.754 -10.758 4.384 1.00 87.81 205 LYS A N 1
ATOM 1571 C CA . LYS A 1 205 ? 12.414 -11.133 4.851 1.00 87.81 205 LYS A CA 1
ATOM 1572 C C . LYS A 1 205 ? 11.358 -10.638 3.879 1.00 87.81 205 LYS A C 1
ATOM 1574 O O . LYS A 1 205 ? 11.427 -9.506 3.416 1.00 87.81 205 LYS A O 1
ATOM 1579 N N . LEU A 1 206 ? 10.362 -11.481 3.632 1.00 91.94 206 LEU A N 1
ATOM 1580 C CA . LEU A 1 206 ? 9.142 -11.126 2.920 1.00 91.94 206 LEU A CA 1
ATOM 1581 C C . LEU A 1 206 ? 7.987 -11.107 3.919 1.00 91.94 206 LEU A C 1
ATOM 1583 O O . LEU A 1 206 ? 7.701 -12.117 4.563 1.00 91.94 206 LEU A O 1
ATOM 1587 N N . HIS A 1 207 ? 7.332 -9.963 4.046 1.00 92.81 207 HIS A N 1
ATOM 1588 C CA . HIS A 1 207 ? 6.098 -9.811 4.801 1.00 92.81 207 HIS A CA 1
ATOM 1589 C C . HIS A 1 207 ? 4.924 -9.811 3.825 1.00 92.81 207 HIS A C 1
ATOM 1591 O O . HIS A 1 207 ? 4.975 -9.121 2.810 1.00 92.81 207 HIS A O 1
ATOM 1597 N N . VAL A 1 208 ? 3.878 -10.575 4.139 1.00 94.38 208 VAL A N 1
ATOM 1598 C CA . VAL A 1 208 ? 2.675 -10.691 3.309 1.00 94.38 208 VAL A CA 1
ATOM 1599 C C . VAL A 1 208 ? 1.471 -10.271 4.136 1.00 94.38 208 VAL A C 1
ATOM 1601 O O . VAL A 1 208 ? 1.216 -10.833 5.201 1.00 94.38 208 VAL A O 1
ATOM 1604 N N . PHE A 1 209 ? 0.746 -9.275 3.648 1.00 92.00 209 PHE A N 1
ATOM 1605 C CA . PHE A 1 209 ? -0.477 -8.759 4.240 1.00 92.00 209 PHE A CA 1
ATOM 1606 C C . PHE A 1 209 ? -1.626 -9.104 3.308 1.00 92.00 209 PHE A C 1
ATOM 1608 O O . PHE A 1 209 ? -1.790 -8.468 2.272 1.00 92.00 209 PHE A O 1
ATOM 1615 N N . GLY A 1 210 ? -2.417 -10.110 3.666 1.00 88.38 210 GLY A N 1
ATOM 1616 C CA . GLY A 1 210 ? -3.632 -10.402 2.918 1.00 88.38 210 GLY A CA 1
ATOM 1617 C C . GLY A 1 210 ? -4.703 -9.334 3.140 1.00 88.38 210 GLY A C 1
ATOM 1618 O O . GLY A 1 210 ? -4.667 -8.634 4.162 1.00 88.38 210 GLY A O 1
ATOM 1619 N N . PRO A 1 211 ? -5.684 -9.220 2.229 1.00 81.94 211 PRO A N 1
ATOM 1620 C CA . PRO A 1 211 ? -6.870 -8.421 2.474 1.00 81.94 211 PRO A CA 1
ATOM 1621 C C . PRO A 1 211 ? -7.565 -9.002 3.706 1.00 81.94 211 PRO A C 1
ATOM 1623 O O . PRO A 1 211 ? -8.185 -10.064 3.665 1.00 81.94 211 PRO A O 1
ATOM 1626 N N . GLY A 1 212 ? -7.396 -8.332 4.846 1.00 65.19 212 GLY A N 1
ATOM 1627 C CA . GLY A 1 212 ? -8.038 -8.752 6.077 1.00 65.19 212 GLY A CA 1
ATOM 1628 C C . GLY A 1 212 ? -9.547 -8.771 5.872 1.00 65.19 212 GLY A C 1
ATOM 1629 O O . GLY A 1 212 ? -10.120 -7.853 5.279 1.00 65.19 212 GLY A O 1
ATOM 1630 N N . THR A 1 213 ? -10.228 -9.777 6.414 1.00 48.28 213 THR A N 1
ATOM 1631 C CA . THR A 1 213 ? -11.623 -9.563 6.785 1.00 48.28 213 THR A CA 1
ATOM 1632 C C . THR A 1 213 ? -11.605 -8.415 7.781 1.00 48.28 213 THR A C 1
ATOM 1634 O O . THR A 1 213 ? -10.976 -8.552 8.831 1.00 48.28 213 THR A O 1
ATOM 1637 N N . VAL A 1 214 ? -12.229 -7.282 7.453 1.00 41.69 214 VAL A N 1
ATOM 1638 C CA . VAL A 1 214 ? -12.480 -6.226 8.436 1.00 41.69 214 VAL A CA 1
ATOM 1639 C C . VAL A 1 214 ? -13.213 -6.904 9.587 1.00 41.69 214 VAL A C 1
ATOM 1641 O O . VAL A 1 214 ? -14.397 -7.222 9.470 1.00 41.69 214 VAL A O 1
ATOM 1644 N N . SER A 1 215 ? -12.508 -7.200 10.680 1.00 42.88 215 SER A N 1
ATOM 1645 C CA . SER A 1 215 ? -13.188 -7.503 11.921 1.00 42.88 215 SER A CA 1
ATOM 1646 C C . SER A 1 215 ? -13.936 -6.225 12.267 1.00 42.88 215 SER A C 1
ATOM 1648 O O . SER A 1 215 ? -13.379 -5.124 12.214 1.00 42.88 215 SER A O 1
ATOM 1650 N N . LEU A 1 216 ? -15.243 -6.359 12.499 1.00 41.44 216 LEU A N 1
ATOM 1651 C CA . LEU A 1 216 ? -16.067 -5.256 12.981 1.00 41.44 216 LEU A CA 1
ATOM 1652 C C . LEU A 1 216 ? -15.300 -4.543 14.105 1.00 41.44 216 LEU A C 1
ATOM 1654 O O . LEU A 1 216 ? -14.664 -5.245 14.900 1.00 41.44 216 LEU A O 1
ATOM 1658 N N . PRO A 1 217 ? -15.311 -3.195 14.162 1.00 46.34 217 PRO A N 1
ATOM 1659 C CA . PRO A 1 217 ? -14.575 -2.460 15.181 1.00 46.34 217 PRO A CA 1
ATOM 1660 C C . PRO A 1 217 ? -14.871 -3.085 16.541 1.00 46.34 217 PRO A C 1
ATOM 1662 O O . PRO A 1 217 ? -16.032 -3.175 16.945 1.00 46.34 217 PRO A O 1
ATOM 1665 N N . GLN A 1 218 ? -13.818 -3.605 17.176 1.00 51.69 218 GLN A N 1
ATOM 1666 C CA . GLN A 1 218 ? -13.958 -4.357 18.412 1.00 51.69 218 GLN A CA 1
ATOM 1667 C C . GLN A 1 218 ? -14.612 -3.451 19.453 1.00 51.69 218 GLN A C 1
ATOM 1669 O O . GLN A 1 218 ? -14.176 -2.313 19.647 1.00 51.69 218 GLN A O 1
ATOM 1674 N N . THR A 1 219 ? -15.671 -3.928 20.107 1.00 61.16 219 THR A N 1
ATOM 1675 C CA . THR A 1 219 ? -16.289 -3.156 21.189 1.00 61.16 219 THR A CA 1
ATOM 1676 C C . THR A 1 219 ? -15.269 -2.969 22.323 1.00 61.16 219 THR A C 1
ATOM 1678 O O . THR A 1 219 ? -14.340 -3.778 22.452 1.00 61.16 219 THR A O 1
ATOM 1681 N N . PRO A 1 220 ? -15.401 -1.934 23.172 1.00 57.53 220 PRO A N 1
ATOM 1682 C CA . PRO A 1 220 ? -14.525 -1.749 24.331 1.00 57.53 220 PRO A CA 1
ATOM 1683 C C . PRO A 1 220 ? -14.383 -3.015 25.194 1.00 57.53 220 PRO A C 1
ATOM 1685 O O . PRO A 1 220 ? -13.305 -3.299 25.713 1.00 57.53 220 PRO A O 1
ATOM 1688 N N . GLU A 1 221 ? -15.435 -3.832 25.277 1.00 55.78 221 GLU A N 1
ATOM 1689 C CA . GLU A 1 221 ? -15.448 -5.113 25.989 1.00 55.78 221 GLU A CA 1
ATOM 1690 C C . GLU A 1 221 ? -14.610 -6.193 25.290 1.00 55.78 221 GLU A C 1
ATOM 1692 O O . GLU A 1 221 ? -13.967 -7.001 25.957 1.00 55.78 221 GLU A O 1
ATOM 1697 N N . GLN A 1 222 ? -14.585 -6.214 23.955 1.00 55.66 222 GLN A N 1
ATOM 1698 C CA . GLN A 1 222 ? -13.743 -7.132 23.181 1.00 55.66 222 GLN A CA 1
ATOM 1699 C C . GLN A 1 222 ? -12.261 -6.757 23.288 1.00 55.66 222 GLN A C 1
ATOM 1701 O O . GLN A 1 222 ? -11.418 -7.646 23.391 1.00 55.66 222 GLN A O 1
ATOM 1706 N N . ILE A 1 223 ? -11.951 -5.457 23.338 1.00 59.69 223 ILE A N 1
ATOM 1707 C CA . ILE A 1 223 ? -10.595 -4.960 23.605 1.00 59.69 223 ILE A CA 1
ATOM 1708 C C . ILE A 1 223 ? -10.174 -5.346 25.028 1.00 59.69 223 ILE A C 1
ATOM 1710 O O . ILE A 1 223 ? -9.123 -5.951 25.206 1.00 59.69 223 ILE A O 1
ATOM 1714 N N . ALA A 1 224 ? -11.016 -5.092 26.033 1.00 61.59 224 ALA A N 1
ATOM 1715 C CA . ALA A 1 224 ? -10.725 -5.451 27.421 1.00 61.59 224 ALA A CA 1
ATOM 1716 C C . ALA A 1 224 ? -10.517 -6.964 27.607 1.00 61.59 224 ALA A C 1
ATOM 1718 O O . ALA A 1 224 ? -9.589 -7.382 28.299 1.00 61.59 224 ALA A O 1
ATOM 1719 N N . ALA A 1 225 ? -11.334 -7.795 26.953 1.00 57.81 225 ALA A N 1
ATOM 1720 C CA . ALA A 1 225 ? -11.160 -9.244 26.955 1.00 57.81 225 ALA A CA 1
ATOM 1721 C C . ALA A 1 225 ? -9.849 -9.672 26.276 1.00 57.81 225 ALA A C 1
ATOM 1723 O O . ALA A 1 225 ? -9.161 -10.548 26.792 1.00 57.81 225 ALA A O 1
ATOM 1724 N N . ARG A 1 226 ? -9.472 -9.041 25.156 1.00 60.41 226 ARG A N 1
ATOM 1725 C CA . ARG A 1 226 ? -8.201 -9.313 24.473 1.00 60.41 226 ARG A CA 1
ATOM 1726 C C . ARG A 1 226 ? -7.007 -8.998 25.372 1.00 60.41 226 ARG A C 1
ATOM 1728 O O . ARG A 1 226 ? -6.151 -9.857 25.532 1.00 60.41 226 ARG A O 1
ATOM 1735 N N . GLU A 1 227 ? -6.979 -7.819 25.990 1.00 62.81 227 GLU A N 1
ATOM 1736 C CA . GLU A 1 227 ? -5.876 -7.403 26.871 1.00 62.81 227 GLU A CA 1
ATOM 1737 C C . GLU A 1 227 ? -5.793 -8.275 28.136 1.00 62.81 227 GLU A C 1
ATOM 1739 O O . GLU A 1 227 ? -4.708 -8.663 28.550 1.00 62.81 227 GLU A O 1
ATOM 1744 N N . THR A 1 228 ? -6.936 -8.660 28.715 1.00 64.25 228 THR A N 1
ATOM 1745 C CA . THR A 1 228 ? -6.975 -9.476 29.945 1.00 64.25 228 THR A CA 1
ATOM 1746 C C . THR A 1 228 ? -6.513 -10.920 29.711 1.00 64.25 228 THR A C 1
ATOM 1748 O O . THR A 1 228 ? -5.953 -11.540 30.610 1.00 64.25 228 THR A O 1
ATOM 1751 N N . PHE A 1 229 ? -6.750 -11.474 28.518 1.00 61.88 229 PHE A N 1
ATOM 1752 C CA . PHE A 1 229 ? -6.403 -12.862 28.185 1.00 61.88 229 PHE A CA 1
ATOM 1753 C C . PHE A 1 229 ? -5.122 -12.999 27.351 1.00 61.88 229 PHE A C 1
ATOM 1755 O O . PHE A 1 229 ? -4.681 -14.125 27.122 1.00 61.88 229 PHE A O 1
ATOM 1762 N N . SER A 1 230 ? -4.522 -11.889 26.904 1.00 61.72 230 SER A N 1
ATOM 1763 C CA . SER A 1 230 ? -3.356 -11.889 26.012 1.00 61.72 230 SER A CA 1
ATOM 1764 C C . SER A 1 230 ? -2.184 -12.687 26.587 1.00 61.72 230 SER A C 1
ATOM 1766 O O . SER A 1 230 ? -1.640 -13.548 25.899 1.00 61.72 230 SER A O 1
ATOM 1768 N N . ASP A 1 231 ? -1.853 -12.473 27.862 1.00 61.38 231 ASP A N 1
ATOM 1769 C CA . ASP A 1 231 ? -0.705 -13.123 28.507 1.00 61.38 231 ASP A CA 1
ATOM 1770 C C . ASP A 1 231 ? -0.907 -14.641 28.644 1.00 61.38 231 ASP A C 1
ATOM 1772 O O . ASP A 1 231 ? -0.032 -15.428 28.285 1.00 61.38 231 ASP A O 1
ATOM 1776 N N . ALA A 1 232 ? -2.104 -15.066 29.056 1.00 58.62 232 ALA A N 1
ATOM 1777 C CA . ALA A 1 232 ? -2.451 -16.482 29.184 1.00 58.62 232 ALA A CA 1
ATOM 1778 C C . ALA A 1 232 ? -2.509 -17.208 27.825 1.00 58.62 232 ALA A C 1
ATOM 1780 O O . ALA A 1 232 ? -2.172 -18.387 27.728 1.00 58.62 232 ALA A O 1
ATOM 1781 N N . LEU A 1 233 ? -2.935 -16.522 26.759 1.00 58.84 233 LEU A N 1
ATOM 1782 C CA . LEU A 1 233 ? -2.954 -17.081 25.404 1.00 58.84 233 LEU A CA 1
ATOM 1783 C C . LEU A 1 233 ? -1.539 -17.193 24.823 1.00 58.84 233 LEU A C 1
ATOM 1785 O O . LEU A 1 233 ? -1.215 -18.213 24.209 1.00 58.84 233 LEU A O 1
ATOM 1789 N N . HIS A 1 234 ? -0.682 -16.204 25.090 1.00 60.00 234 HIS A N 1
ATOM 1790 C CA . HIS A 1 234 ? 0.728 -16.238 24.709 1.00 60.00 234 HIS A CA 1
ATOM 1791 C C . HIS A 1 234 ? 1.485 -17.402 25.358 1.00 60.00 234 HIS A C 1
ATOM 1793 O O . HIS A 1 234 ? 2.256 -18.072 24.668 1.00 60.00 234 HIS A O 1
ATOM 1799 N N . GLU A 1 235 ? 1.236 -17.699 26.637 1.00 64.12 235 GLU A N 1
ATOM 1800 C CA . GLU A 1 235 ? 1.822 -18.864 27.323 1.00 64.12 235 GLU A CA 1
ATOM 1801 C C . GLU A 1 235 ? 1.399 -20.206 26.705 1.00 64.12 235 GLU A C 1
ATOM 1803 O O . GLU A 1 235 ? 2.147 -21.182 26.757 1.00 64.12 235 GLU A O 1
ATOM 1808 N N . LEU A 1 236 ? 0.231 -20.252 26.060 1.00 57.44 236 LEU A N 1
ATOM 1809 C CA . LEU A 1 236 ? -0.272 -21.424 25.338 1.00 57.44 236 LEU A CA 1
ATOM 1810 C C . LEU A 1 236 ? 0.162 -21.461 23.861 1.00 57.44 236 LEU A C 1
ATOM 1812 O O . LEU A 1 236 ? -0.262 -22.349 23.121 1.00 57.44 236 LEU A O 1
ATOM 1816 N N . GLY A 1 237 ? 0.996 -20.515 23.414 1.00 55.25 237 GLY A N 1
ATOM 1817 C CA . GLY A 1 237 ? 1.449 -20.416 22.024 1.00 55.25 237 GLY A CA 1
ATOM 1818 C C . GLY A 1 237 ? 0.360 -19.964 21.046 1.00 55.25 237 GLY A C 1
ATOM 1819 O O . GLY A 1 237 ? 0.482 -20.189 19.841 1.00 55.25 237 GLY A O 1
ATOM 1820 N N . LEU A 1 238 ? -0.711 -19.343 21.546 1.00 56.47 238 LEU A N 1
ATOM 1821 C CA . LEU A 1 238 ? -1.830 -18.838 20.756 1.00 56.47 238 LEU A CA 1
ATOM 1822 C C . LEU A 1 238 ? -1.775 -17.310 20.698 1.00 56.47 238 LEU A C 1
ATOM 1824 O O . LEU A 1 238 ? -1.695 -16.636 21.719 1.00 56.47 238 LEU A O 1
ATOM 1828 N N . THR A 1 239 ? -1.876 -16.735 19.502 1.00 61.44 239 THR A N 1
ATOM 1829 C CA . THR A 1 239 ? -2.106 -15.287 19.372 1.00 61.44 239 THR A CA 1
ATOM 1830 C C . THR A 1 239 ? -3.581 -14.970 19.661 1.00 61.44 239 THR A C 1
ATOM 1832 O O . THR A 1 239 ? -4.437 -15.758 19.236 1.00 61.44 239 THR A O 1
ATOM 1835 N N . PRO A 1 240 ? -3.919 -13.825 20.284 1.00 57.66 240 PRO A N 1
ATOM 1836 C CA . PRO A 1 240 ? -5.308 -13.438 20.559 1.00 57.66 240 PRO A CA 1
ATOM 1837 C C . PRO A 1 240 ? -6.219 -13.458 19.323 1.00 57.66 240 PRO A C 1
ATOM 1839 O O . PRO A 1 240 ? -7.388 -13.828 19.419 1.00 57.66 240 PRO A O 1
ATOM 1842 N N . ASP A 1 241 ? -5.668 -13.157 18.147 1.00 57.22 241 ASP A N 1
ATOM 1843 C CA . ASP A 1 241 ? -6.404 -13.174 16.880 1.00 57.22 241 ASP A CA 1
ATOM 1844 C C . ASP A 1 241 ? -6.797 -14.598 16.443 1.00 57.22 241 ASP A C 1
ATOM 1846 O O . ASP A 1 241 ? -7.932 -14.838 16.035 1.00 57.22 241 ASP A O 1
ATOM 1850 N N . VAL A 1 242 ? -5.901 -15.578 16.614 1.00 56.97 242 VAL A N 1
ATOM 1851 C CA . VAL A 1 242 ? -6.175 -17.012 16.364 1.00 56.97 242 VAL A CA 1
ATOM 1852 C C . VAL A 1 242 ? -7.168 -17.576 17.383 1.00 56.97 242 VAL A C 1
ATOM 1854 O O . VAL A 1 242 ? -8.022 -18.395 17.036 1.00 56.97 242 VAL A O 1
ATOM 1857 N N . ALA A 1 243 ? -7.098 -17.117 18.634 1.00 53.22 243 ALA A N 1
ATOM 1858 C CA . ALA A 1 243 ? -8.037 -17.503 19.680 1.00 53.22 243 ALA A CA 1
ATOM 1859 C C . ALA A 1 243 ? -9.463 -17.015 19.355 1.00 53.22 243 ALA A C 1
ATOM 1861 O O . ALA A 1 243 ? -10.415 -17.796 19.398 1.00 53.22 243 ALA A O 1
ATOM 1862 N N . LEU A 1 244 ? -9.609 -15.753 18.946 1.00 54.12 244 LEU A N 1
ATOM 1863 C CA . LEU A 1 244 ? -10.901 -15.153 18.599 1.00 54.12 244 LEU A CA 1
ATOM 1864 C C . LEU A 1 244 ? -11.480 -15.662 17.267 1.00 54.12 244 LEU A C 1
ATOM 1866 O O . LEU A 1 244 ? -12.697 -15.638 17.094 1.00 54.12 244 LEU A O 1
ATOM 1870 N N . ALA A 1 245 ? -10.645 -16.155 16.349 1.00 58.22 245 ALA A N 1
ATOM 1871 C CA . ALA A 1 245 ? -11.083 -16.735 15.078 1.00 58.22 245 ALA A CA 1
ATOM 1872 C C . ALA A 1 245 ? -11.459 -18.229 15.164 1.00 58.22 245 ALA A C 1
ATOM 1874 O O . ALA A 1 245 ? -12.034 -18.768 14.219 1.00 58.22 245 ALA A O 1
ATOM 1875 N N . SER A 1 246 ? -11.151 -18.916 16.271 1.00 63.09 246 SER A N 1
ATOM 1876 C CA . SER A 1 246 ? -11.417 -20.350 16.429 1.00 63.09 246 SER A CA 1
ATOM 1877 C C . SER A 1 246 ? -12.893 -20.625 16.766 1.00 63.09 246 SER A C 1
ATOM 1879 O O . SER A 1 246 ? -13.360 -20.246 17.850 1.00 63.09 246 SER A O 1
ATOM 1881 N N . PRO A 1 247 ? -13.644 -21.352 15.908 1.00 65.69 247 PRO A N 1
ATOM 1882 C CA . PRO A 1 247 ? -15.020 -21.753 16.211 1.00 65.69 247 PRO A CA 1
ATOM 1883 C C . PRO A 1 247 ? -15.097 -22.613 17.478 1.00 65.69 247 PRO A C 1
ATOM 1885 O O . PRO A 1 247 ? -16.018 -22.476 18.280 1.00 65.69 247 PRO A O 1
ATOM 1888 N N . SER A 1 248 ? -14.085 -23.454 17.698 1.00 66.12 248 SER A N 1
ATOM 1889 C CA . SER A 1 248 ? -13.965 -24.332 18.862 1.00 66.12 248 SER A CA 1
ATOM 1890 C C . SER A 1 248 ? -13.818 -23.541 20.161 1.00 66.12 248 SER A C 1
ATOM 1892 O O . SER A 1 248 ? -14.482 -23.857 21.149 1.00 66.12 248 SER A O 1
ATOM 1894 N N . LEU A 1 249 ? -12.993 -22.486 20.161 1.00 64.38 249 LEU A N 1
ATOM 1895 C CA . LEU A 1 249 ? -12.815 -21.638 21.340 1.00 64.38 249 LEU A CA 1
ATOM 1896 C C . LEU A 1 249 ? -14.053 -20.776 21.596 1.00 64.38 249 LEU A C 1
ATOM 1898 O O . LEU A 1 249 ? -14.475 -20.631 22.740 1.00 64.38 249 LEU A O 1
ATOM 1902 N N . SER A 1 250 ? -14.688 -20.273 20.537 1.00 65.00 250 SER A N 1
ATOM 1903 C CA . SER A 1 250 ? -15.949 -19.529 20.636 1.00 65.00 250 SER A CA 1
ATOM 1904 C C . SER A 1 250 ? -17.054 -20.367 21.286 1.00 65.00 250 SER A C 1
ATOM 1906 O O . SER A 1 250 ? -17.747 -19.893 22.189 1.00 65.00 250 SER A O 1
ATOM 1908 N N . MET A 1 251 ? -17.174 -21.639 20.892 1.00 70.81 251 MET A N 1
ATOM 1909 C CA . MET A 1 251 ? -18.088 -22.592 21.527 1.00 70.81 251 MET A CA 1
ATOM 1910 C C . MET A 1 251 ? -17.701 -22.897 22.978 1.00 70.81 251 MET A C 1
ATOM 1912 O O . MET A 1 251 ? -18.582 -22.952 23.834 1.00 70.81 251 MET A O 1
ATOM 1916 N N . ALA A 1 252 ? -16.408 -23.056 23.279 1.00 70.56 252 ALA A N 1
ATOM 1917 C CA . ALA A 1 252 ? -15.941 -23.295 24.644 1.00 70.56 252 ALA A CA 1
ATOM 1918 C C . ALA A 1 252 ? -16.249 -22.108 25.574 1.00 70.56 252 ALA A C 1
ATOM 1920 O O . ALA A 1 252 ? -16.765 -22.311 26.669 1.00 70.56 252 ALA A O 1
ATOM 1921 N N . ILE A 1 253 ? -16.017 -20.870 25.122 1.00 72.62 253 ILE A N 1
ATOM 1922 C CA . ILE A 1 253 ? -16.335 -19.643 25.869 1.00 72.62 253 ILE A CA 1
ATOM 1923 C C . ILE A 1 253 ? -17.849 -19.492 26.066 1.00 72.62 253 ILE A C 1
ATOM 1925 O O . ILE A 1 253 ? -18.311 -19.117 27.145 1.00 72.62 253 ILE A O 1
ATOM 1929 N N . ALA A 1 254 ? -18.649 -19.769 25.033 1.00 73.00 254 ALA A N 1
ATOM 1930 C CA . ALA A 1 254 ? -20.104 -19.768 25.163 1.00 73.00 254 ALA A CA 1
ATOM 1931 C C . ALA A 1 254 ? -20.569 -20.824 26.182 1.00 73.00 254 ALA A C 1
ATOM 1933 O O . ALA A 1 254 ? -21.436 -20.537 27.010 1.00 73.00 254 ALA A O 1
ATOM 1934 N N . GLY A 1 255 ? -19.939 -22.002 26.173 1.00 79.31 255 GLY A N 1
ATOM 1935 C CA . GLY A 1 255 ? -20.168 -23.079 27.131 1.00 79.31 255 GLY A CA 1
ATOM 1936 C C . GLY A 1 255 ? -19.831 -22.685 28.569 1.00 79.31 255 GLY A C 1
ATOM 1937 O O . GLY A 1 255 ? -20.679 -22.838 29.446 1.00 79.31 255 GLY A O 1
ATOM 1938 N N . THR A 1 256 ? -18.652 -22.110 28.820 1.00 75.00 256 THR A N 1
ATOM 1939 C CA . THR A 1 256 ? -18.249 -21.683 30.173 1.00 75.00 256 THR A CA 1
ATOM 1940 C C . THR A 1 256 ? -19.117 -20.545 30.698 1.00 75.00 256 THR A C 1
ATOM 1942 O O . THR A 1 256 ? -19.474 -20.545 31.873 1.00 75.00 256 THR A O 1
ATOM 1945 N N . ARG A 1 257 ? -19.549 -19.608 29.844 1.00 82.81 257 ARG A N 1
ATOM 1946 C CA . ARG A 1 257 ? -20.513 -18.564 30.237 1.00 82.81 257 ARG A CA 1
ATOM 1947 C C . ARG A 1 257 ? -21.892 -19.129 30.554 1.00 82.81 257 ARG A C 1
ATOM 1949 O O . ARG A 1 257 ? -22.520 -18.673 31.507 1.00 82.81 257 ARG A O 1
ATOM 1956 N N . ALA A 1 258 ? -22.376 -20.086 29.764 1.00 84.69 258 ALA A N 1
ATOM 1957 C CA . ALA A 1 258 ? -23.648 -20.750 30.028 1.00 84.69 258 ALA A CA 1
ATOM 1958 C C . ALA A 1 258 ? -23.598 -21.518 31.355 1.00 84.69 258 ALA A C 1
ATOM 1960 O O . ALA A 1 258 ? -24.516 -21.392 32.161 1.00 84.69 258 ALA A O 1
ATOM 1961 N N . GLN A 1 259 ? -22.497 -22.229 31.613 1.00 82.69 259 GLN A N 1
ATOM 1962 C CA . GLN A 1 259 ? -22.253 -22.918 32.880 1.00 82.69 259 GLN A CA 1
ATOM 1963 C C . GLN A 1 259 ? -22.158 -21.940 34.051 1.00 82.69 259 GLN A C 1
ATOM 1965 O O . GLN A 1 259 ? -22.878 -22.119 35.022 1.00 82.69 259 GLN A O 1
ATOM 1970 N N . GLY A 1 260 ? -21.368 -20.868 33.943 1.00 84.62 260 GLY A N 1
ATOM 1971 C CA . GLY A 1 260 ? -21.254 -19.862 35.004 1.00 84.62 260 GLY A CA 1
ATOM 1972 C C . GLY A 1 260 ? -22.581 -19.156 35.297 1.00 84.62 260 GLY A C 1
ATOM 1973 O O . GLY A 1 260 ? -22.918 -18.914 36.451 1.00 84.62 260 GLY A O 1
ATOM 1974 N N . ARG A 1 261 ? -23.395 -18.881 34.269 1.00 84.50 261 ARG A N 1
ATOM 1975 C CA . ARG A 1 261 ? -24.753 -18.351 34.466 1.00 84.50 261 ARG A CA 1
ATOM 1976 C C . ARG A 1 261 ? -25.652 -19.360 35.175 1.00 84.50 261 ARG A C 1
ATOM 1978 O O . ARG A 1 261 ? -26.406 -18.968 36.061 1.00 84.50 261 ARG A O 1
ATOM 1985 N N . ALA A 1 262 ? -25.590 -20.630 34.784 1.00 83.38 262 ALA A N 1
ATOM 1986 C CA . ALA A 1 262 ? -26.353 -21.696 35.424 1.00 83.38 262 ALA A CA 1
ATOM 1987 C C . ALA A 1 262 ? -25.930 -21.898 36.889 1.00 83.38 262 ALA A C 1
ATOM 1989 O O . ALA A 1 262 ? -26.790 -22.109 37.733 1.00 83.38 262 ALA A O 1
ATOM 1990 N N . ASP A 1 263 ? -24.641 -21.755 37.195 1.00 87.06 263 ASP A N 1
ATOM 1991 C CA . ASP A 1 263 ? -24.083 -21.846 38.548 1.00 87.06 263 ASP A CA 1
ATOM 1992 C C . ASP A 1 263 ? -24.651 -20.742 39.458 1.00 87.06 263 ASP A C 1
ATOM 1994 O O . ASP A 1 263 ? -25.255 -21.007 40.498 1.00 87.06 263 ASP A O 1
ATOM 1998 N N . VAL A 1 264 ? -24.597 -19.490 38.987 1.00 80.44 264 VAL A N 1
ATOM 1999 C CA . VAL A 1 264 ? -25.107 -18.325 39.728 1.00 80.44 264 VAL A CA 1
ATOM 2000 C C . VAL A 1 264 ? -26.631 -18.345 39.872 1.00 80.44 264 VAL A C 1
ATOM 2002 O O . VAL A 1 264 ? -27.153 -17.994 40.925 1.00 80.44 264 VAL A O 1
ATOM 2005 N N . THR A 1 265 ? -27.370 -18.743 38.833 1.00 81.44 265 THR A N 1
ATOM 2006 C CA . THR A 1 265 ? -28.848 -18.749 38.866 1.00 81.44 265 THR A CA 1
ATOM 2007 C C . THR A 1 265 ? -29.433 -19.984 39.545 1.00 81.44 265 THR A C 1
ATOM 2009 O O . THR A 1 265 ? -30.513 -19.901 40.126 1.00 81.44 265 THR A O 1
ATOM 2012 N N . GLY A 1 266 ? -28.732 -21.118 39.504 1.00 80.44 266 GLY A N 1
ATOM 2013 C CA . GLY A 1 266 ? -29.143 -22.359 40.155 1.00 80.44 266 GLY A CA 1
ATOM 2014 C C . GLY A 1 266 ? -28.876 -22.363 41.659 1.00 80.44 266 GLY A C 1
ATOM 2015 O O . GLY A 1 266 ? -29.625 -22.996 42.402 1.00 80.44 266 GLY A O 1
ATOM 2016 N N . ASN A 1 267 ? -27.844 -21.647 42.119 1.00 81.69 267 ASN A N 1
ATOM 2017 C CA . ASN A 1 267 ? -27.530 -21.518 43.541 1.00 81.69 267 ASN A CA 1
ATOM 2018 C C . ASN A 1 267 ? -26.998 -20.116 43.907 1.00 81.69 267 ASN A C 1
ATOM 2020 O O . ASN A 1 267 ? -25.852 -19.972 44.339 1.00 81.69 267 ASN A O 1
ATOM 2024 N N . PRO A 1 268 ? -27.822 -19.062 43.786 1.00 75.38 268 PRO A N 1
ATOM 2025 C CA . PRO A 1 268 ? -27.398 -17.687 44.074 1.00 75.38 268 PRO A CA 1
ATOM 2026 C C . PRO A 1 268 ? -26.920 -17.496 45.523 1.00 75.38 268 PRO A C 1
ATOM 2028 O O . PRO A 1 268 ? -26.024 -16.689 45.777 1.00 75.38 268 PRO A O 1
ATOM 2031 N N . ALA A 1 269 ? -27.436 -18.292 46.466 1.00 72.06 269 ALA A N 1
ATOM 2032 C CA . ALA A 1 269 ? -27.032 -18.249 47.870 1.00 72.06 269 ALA A CA 1
ATOM 2033 C C . ALA A 1 269 ? -25.548 -18.601 48.081 1.00 72.06 269 ALA A C 1
ATOM 2035 O O . ALA A 1 269 ? -24.918 -18.049 48.981 1.00 72.06 269 ALA A O 1
ATOM 2036 N N . ALA A 1 270 ? -24.957 -19.450 47.229 1.00 78.75 270 ALA A N 1
ATOM 2037 C CA . ALA A 1 270 ? -23.521 -19.745 47.271 1.00 78.75 270 ALA A CA 1
ATOM 2038 C C . ALA A 1 270 ? -22.637 -18.524 46.945 1.00 78.75 270 ALA A C 1
ATOM 2040 O O . ALA A 1 270 ? -21.445 -18.534 47.246 1.00 78.75 270 ALA A O 1
ATOM 2041 N N . TYR A 1 271 ? -23.223 -17.466 46.375 1.00 76.75 271 TYR A N 1
ATOM 2042 C CA . TYR A 1 271 ? -22.546 -16.230 45.978 1.00 76.75 271 TYR A CA 1
ATOM 2043 C C . TYR A 1 271 ? -22.983 -15.011 46.799 1.00 76.75 271 TYR A C 1
ATOM 2045 O O . TYR A 1 271 ? -22.738 -13.882 46.381 1.00 76.75 271 TYR A O 1
ATOM 2053 N N . ASN A 1 272 ? -23.638 -15.211 47.950 1.00 70.50 272 ASN A N 1
ATOM 2054 C CA . ASN A 1 272 ? -24.260 -14.136 48.738 1.00 70.50 272 ASN A CA 1
ATOM 2055 C C . ASN A 1 272 ? -25.270 -13.295 47.930 1.00 70.50 272 ASN A C 1
ATOM 2057 O O . ASN A 1 272 ? -25.470 -12.115 48.216 1.00 70.50 272 ASN A O 1
ATOM 2061 N N . LEU A 1 273 ? -25.893 -13.888 46.908 1.00 67.19 273 LEU A N 1
ATOM 2062 C CA . LEU A 1 273 ? -26.950 -13.258 46.127 1.00 67.19 273 LEU A CA 1
ATOM 2063 C C . LEU A 1 273 ? -28.314 -13.728 46.628 1.00 67.19 273 LEU A C 1
ATOM 2065 O O . LEU A 1 273 ? -28.498 -14.876 47.037 1.00 67.19 273 LEU A O 1
ATOM 2069 N N . PHE A 1 274 ? -29.283 -12.823 46.579 1.00 59.38 274 PHE A N 1
ATOM 2070 C CA . PHE A 1 274 ? -30.642 -13.095 47.015 1.00 59.38 274 PHE A CA 1
ATOM 2071 C C . PHE A 1 274 ? -31.445 -13.817 45.921 1.00 59.38 274 PHE A C 1
ATOM 2073 O O . PHE A 1 274 ? -31.285 -13.569 44.729 1.00 59.38 274 PHE A O 1
ATOM 2080 N N . THR A 1 275 ? -32.337 -14.705 46.346 1.00 59.16 275 THR A N 1
ATOM 2081 C CA . THR A 1 275 ? -33.402 -15.306 45.531 1.00 59.16 275 THR A CA 1
ATOM 2082 C C . THR A 1 275 ? -34.678 -14.466 45.6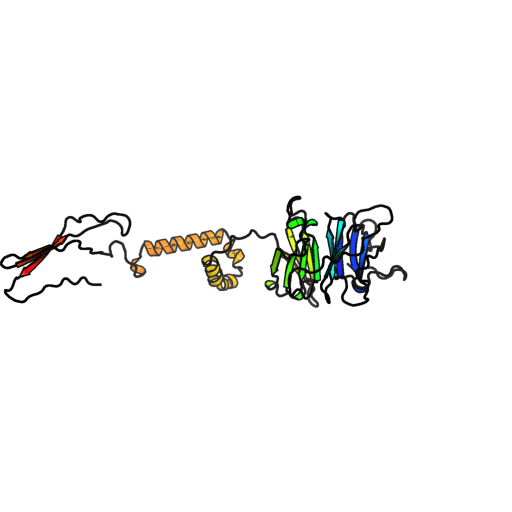09 1.00 59.16 275 THR A C 1
ATOM 2084 O O . THR A 1 275 ? -34.870 -13.708 46.562 1.00 59.16 275 THR A O 1
ATOM 2087 N N . GLU A 1 276 ? -35.610 -14.675 44.676 1.00 55.88 276 GLU A N 1
ATOM 2088 C CA . GLU A 1 276 ? -36.975 -14.125 44.763 1.00 55.88 276 GLU A CA 1
ATOM 2089 C C . GLU A 1 276 ? -37.695 -14.528 46.065 1.00 55.88 276 GLU A C 1
ATOM 2091 O O . GLU A 1 276 ? -38.534 -13.788 46.560 1.00 55.88 276 GLU A O 1
ATOM 2096 N N . ALA A 1 277 ? -37.327 -15.665 46.670 1.00 53.62 277 ALA A N 1
ATOM 2097 C CA . ALA A 1 277 ? -37.868 -16.112 47.954 1.00 53.62 277 ALA A CA 1
ATOM 2098 C C . ALA A 1 277 ? -37.212 -15.443 49.178 1.00 53.62 277 ALA A C 1
ATOM 2100 O O . ALA A 1 277 ? -37.761 -15.517 50.275 1.00 53.62 277 ALA A O 1
ATOM 2101 N N . SER A 1 278 ? -36.038 -14.819 49.024 1.00 54.81 278 SER A N 1
ATOM 2102 C CA . SER A 1 278 ? -35.292 -14.195 50.129 1.00 54.81 278 SER A CA 1
ATOM 2103 C C . SER A 1 278 ? -35.404 -12.672 50.168 1.00 54.81 278 SER A C 1
ATOM 2105 O O . SER A 1 278 ? -34.845 -12.056 51.071 1.00 54.81 278 SER A O 1
ATOM 2107 N N . ILE A 1 279 ? -36.094 -12.060 49.201 1.00 53.53 279 ILE A N 1
ATOM 2108 C CA . ILE A 1 279 ? -36.402 -10.628 49.202 1.00 53.53 279 ILE A CA 1
ATOM 2109 C C . ILE A 1 279 ? -37.879 -10.471 49.547 1.00 53.53 279 ILE A C 1
ATOM 2111 O O . ILE A 1 279 ? -38.750 -10.846 48.768 1.00 53.53 279 ILE A O 1
ATOM 2115 N N . GLN A 1 280 ? -38.160 -9.882 50.705 1.00 52.84 280 GLN A N 1
ATOM 2116 C CA . GLN A 1 280 ? -39.502 -9.440 51.062 1.00 52.84 280 GLN A CA 1
ATOM 2117 C C . GLN A 1 280 ? -39.533 -7.909 50.996 1.00 52.84 280 GLN A C 1
ATOM 2119 O O . GLN A 1 280 ? -39.178 -7.235 51.956 1.00 52.84 280 GLN A O 1
ATOM 2124 N N . ASP A 1 281 ? -39.915 -7.358 49.840 1.00 54.66 281 ASP A N 1
ATOM 2125 C CA . ASP A 1 281 ? -40.140 -5.914 49.680 1.00 54.66 281 ASP A CA 1
ATOM 2126 C C . ASP A 1 281 ? -41.516 -5.562 50.273 1.00 54.66 281 ASP A C 1
ATOM 2128 O O . ASP A 1 281 ? -42.562 -5.973 49.764 1.00 54.66 281 ASP A O 1
ATOM 2132 N N . LEU A 1 282 ? -41.514 -4.859 51.408 1.00 53.81 282 LEU A N 1
ATOM 2133 C CA . LEU A 1 282 ? -42.711 -4.435 52.134 1.00 53.81 282 LEU A CA 1
ATOM 2134 C C . LEU A 1 282 ? -43.033 -2.980 51.786 1.00 53.81 282 LEU A C 1
ATOM 2136 O O . LEU A 1 282 ? -42.468 -2.049 52.359 1.00 53.81 282 LEU A O 1
ATOM 2140 N N . ARG A 1 283 ? -43.999 -2.776 50.885 1.00 54.16 283 ARG A N 1
ATOM 2141 C CA . ARG A 1 283 ? -44.525 -1.444 50.552 1.00 54.16 283 ARG A CA 1
ATOM 2142 C C . ARG A 1 283 ? -45.919 -1.272 51.135 1.00 54.16 283 ARG A C 1
ATOM 2144 O O . ARG A 1 283 ? -46.871 -1.899 50.682 1.00 54.16 283 ARG A O 1
ATOM 2151 N N . GLY A 1 284 ? -46.040 -0.421 52.149 1.00 53.41 284 GLY A N 1
ATOM 2152 C CA . GLY A 1 284 ? -47.335 -0.024 52.697 1.00 53.41 284 GLY A CA 1
ATOM 2153 C C . GLY A 1 284 ? -47.869 1.210 51.975 1.00 53.41 284 GLY A C 1
ATOM 2154 O O . GLY A 1 284 ? -47.260 2.276 52.045 1.00 53.41 284 GLY A O 1
ATOM 2155 N N . THR A 1 285 ? -49.019 1.101 51.310 1.00 50.09 285 THR A N 1
ATOM 2156 C CA . THR A 1 285 ? -49.768 2.268 50.819 1.00 50.09 285 THR A CA 1
ATOM 2157 C C . THR A 1 285 ? -50.950 2.537 51.741 1.00 50.09 285 THR A C 1
ATOM 2159 O O . THR A 1 285 ? -51.896 1.757 51.770 1.00 50.09 285 THR A O 1
ATOM 2162 N N . GLY A 1 286 ? -50.901 3.657 52.467 1.00 56.47 286 GLY A N 1
ATOM 2163 C CA . GLY A 1 286 ? -51.974 4.092 53.362 1.00 56.47 286 GLY A CA 1
ATOM 2164 C C . GLY A 1 286 ? -51.932 3.392 54.720 1.00 56.47 286 GLY A C 1
ATOM 2165 O O . GLY A 1 286 ? -52.286 2.227 54.853 1.00 56.47 286 GLY A O 1
ATOM 2166 N N . VAL A 1 287 ? -51.517 4.128 55.751 1.00 58.84 287 VAL A N 1
ATOM 2167 C CA . VAL A 1 287 ? -51.625 3.674 57.140 1.00 58.84 287 VAL A CA 1
ATOM 2168 C C . VAL A 1 287 ? -53.006 4.061 57.660 1.00 58.84 287 VAL A C 1
ATOM 2170 O O . VAL A 1 287 ? -53.330 5.248 57.710 1.00 58.84 287 VAL A O 1
ATOM 2173 N N . LEU A 1 288 ? -53.815 3.083 58.068 1.00 57.59 288 LEU A N 1
ATOM 2174 C CA . LEU A 1 288 ? -55.065 3.335 58.786 1.00 57.59 288 LEU A CA 1
ATOM 2175 C C . LEU A 1 288 ? -54.804 3.205 60.288 1.00 57.59 288 LEU A C 1
ATOM 2177 O O . LEU A 1 288 ? -54.531 2.115 60.791 1.00 57.59 288 LEU A O 1
ATOM 2181 N N . ILE A 1 289 ? -54.889 4.334 60.997 1.00 64.06 289 ILE A N 1
ATOM 2182 C CA . ILE A 1 289 ? -54.846 4.380 62.461 1.00 64.06 289 ILE A CA 1
ATOM 2183 C C . ILE A 1 289 ? -56.267 4.613 62.959 1.00 64.06 289 ILE A C 1
ATOM 2185 O O . ILE A 1 289 ? -56.849 5.672 62.715 1.00 64.06 289 ILE A O 1
ATOM 2189 N N . ARG A 1 290 ? -56.824 3.633 63.672 1.00 63.25 290 ARG A N 1
ATOM 2190 C CA . ARG A 1 290 ? -58.118 3.768 64.342 1.00 63.25 290 ARG A CA 1
ATOM 2191 C C . ARG A 1 290 ? -57.900 3.818 65.845 1.00 63.25 290 ARG A C 1
ATOM 2193 O O . ARG A 1 290 ? -57.377 2.877 66.433 1.00 63.25 290 ARG A O 1
ATOM 2200 N N . VAL A 1 291 ? -58.307 4.923 66.456 1.00 68.19 291 VAL A N 1
ATOM 2201 C CA . VAL A 1 291 ? -58.262 5.102 67.909 1.00 68.19 291 VAL A CA 1
ATOM 2202 C C . VAL A 1 291 ? -59.646 4.802 68.466 1.00 68.19 291 VAL A C 1
ATOM 2204 O O . VAL A 1 291 ? -60.612 5.483 68.123 1.00 68.19 291 VAL A O 1
ATOM 2207 N N . GLU A 1 292 ? -59.738 3.790 69.317 1.00 70.69 292 GLU A N 1
ATOM 2208 C CA . GLU A 1 292 ? -60.940 3.463 70.086 1.00 70.69 292 GLU A CA 1
ATOM 2209 C C . GLU A 1 292 ? -60.724 3.875 71.558 1.00 70.69 292 GLU A C 1
ATOM 2211 O O . GLU A 1 292 ? -59.705 4.495 71.894 1.00 70.69 292 GLU A O 1
ATOM 2216 N N . GLU A 1 293 ? -61.704 3.667 72.444 1.00 71.38 293 GLU A N 1
ATOM 2217 C CA . GLU A 1 293 ? -61.666 4.252 73.797 1.00 71.38 293 GLU A CA 1
ATOM 2218 C C . GLU A 1 293 ? -60.395 3.869 74.574 1.00 71.38 293 GLU A C 1
ATOM 2220 O O . GLU A 1 293 ? -59.750 4.778 75.102 1.00 71.38 293 GLU A O 1
ATOM 2225 N N . ASN A 1 294 ? -59.970 2.597 74.505 1.00 78.19 294 ASN A N 1
ATOM 2226 C CA . ASN A 1 294 ? -58.833 2.042 75.259 1.00 78.19 294 ASN A CA 1
ATOM 2227 C C . ASN A 1 294 ? -57.687 1.475 74.396 1.00 78.19 294 ASN A C 1
ATOM 2229 O O . ASN A 1 294 ? -56.694 0.998 74.946 1.00 78.19 294 ASN A O 1
ATOM 2233 N N . GLU A 1 295 ? -57.782 1.530 73.065 1.00 80.12 295 GLU A N 1
ATOM 2234 C CA . GLU A 1 295 ? -56.810 0.891 72.166 1.00 80.12 295 GLU A CA 1
ATOM 2235 C C . GLU A 1 295 ? -56.544 1.719 70.903 1.00 80.12 295 GLU A C 1
ATOM 2237 O O . GLU A 1 295 ? -57.403 2.459 70.412 1.00 80.12 295 GLU A O 1
ATOM 2242 N N . VAL A 1 296 ? -55.337 1.570 70.359 1.00 77.44 296 VAL A N 1
ATOM 2243 C CA . VAL A 1 296 ? -54.943 2.055 69.035 1.00 77.44 296 VAL A CA 1
ATOM 2244 C C . VAL A 1 296 ? -54.761 0.845 68.130 1.00 77.44 296 VAL A C 1
ATOM 2246 O O . VAL A 1 296 ? -53.876 0.021 68.351 1.00 77.44 296 VAL A O 1
ATOM 2249 N N . ASN A 1 297 ? -55.591 0.755 67.096 1.00 76.50 297 ASN A N 1
ATOM 2250 C CA . ASN A 1 297 ? -55.512 -0.288 66.087 1.00 76.50 297 ASN A CA 1
ATOM 2251 C C . ASN A 1 297 ? -54.786 0.250 64.853 1.00 76.50 297 ASN A C 1
ATOM 2253 O O . ASN A 1 297 ? -55.257 1.180 64.190 1.00 76.50 297 ASN A O 1
ATOM 2257 N N . LEU A 1 298 ? -53.633 -0.345 64.560 1.00 76.69 298 LEU A N 1
ATOM 2258 C CA . LEU A 1 298 ? -52.858 -0.122 63.347 1.00 76.69 298 LEU A CA 1
ATOM 2259 C C . LEU A 1 298 ? -53.178 -1.239 62.355 1.00 76.69 298 LEU A C 1
ATOM 2261 O O . LEU A 1 298 ? -52.993 -2.412 62.685 1.00 76.69 298 LEU A O 1
ATOM 2265 N N . SER A 1 299 ? -53.621 -0.872 61.151 1.00 76.56 299 SER A N 1
ATOM 2266 C CA . SER A 1 299 ? -53.738 -1.804 60.027 1.00 76.56 299 SER A CA 1
ATOM 2267 C C . SER A 1 299 ? -52.878 -1.347 58.853 1.00 76.56 299 SER A C 1
ATOM 2269 O O . SER A 1 299 ? -52.928 -0.180 58.446 1.00 76.56 299 SER A O 1
ATOM 2271 N N . LEU A 1 300 ? -52.074 -2.274 58.333 1.00 77.12 300 LEU A N 1
ATOM 2272 C CA . LEU A 1 300 ? -51.211 -2.085 57.171 1.00 77.12 300 LEU A CA 1
ATOM 2273 C C . LEU A 1 300 ? -51.602 -3.115 56.097 1.00 77.12 300 LEU A C 1
ATOM 2275 O O . LEU A 1 300 ? -51.284 -4.300 56.264 1.00 77.12 300 LEU A O 1
ATOM 2279 N N . PRO A 1 301 ? -52.291 -2.702 55.018 1.00 76.12 301 PRO A N 1
ATOM 2280 C CA . PRO A 1 301 ? -52.592 -3.593 53.905 1.00 76.12 301 PRO A CA 1
ATOM 2281 C C . PRO A 1 301 ? -51.302 -3.966 53.170 1.00 76.12 301 PRO A C 1
ATOM 2283 O O . PRO A 1 301 ? -50.461 -3.106 52.895 1.00 76.12 301 PRO A O 1
ATOM 2286 N N . LEU A 1 302 ? -51.144 -5.254 52.863 1.00 78.44 302 LEU A N 1
ATOM 2287 C CA . LEU A 1 302 ? -49.997 -5.759 52.115 1.00 78.44 302 LEU A CA 1
ATOM 2288 C C . LEU A 1 302 ? -50.346 -5.908 50.638 1.00 78.44 302 LEU A C 1
ATOM 2290 O O . LEU A 1 302 ? -51.422 -6.383 50.286 1.00 78.44 302 LEU A O 1
ATOM 2294 N N . GLN A 1 303 ? -49.405 -5.550 49.770 1.00 81.56 303 GLN A N 1
ATOM 2295 C CA . GLN A 1 303 ? -49.485 -5.834 48.341 1.00 81.56 303 GLN A CA 1
ATOM 2296 C C . GLN A 1 303 ? -48.482 -6.926 47.962 1.00 81.56 303 GLN A C 1
ATOM 2298 O O . GLN A 1 303 ? -47.438 -7.070 48.596 1.00 81.56 303 GLN A O 1
ATOM 2303 N N . LYS A 1 304 ? -48.795 -7.697 46.919 1.00 80.00 304 LYS A N 1
ATOM 2304 C CA . LYS A 1 304 ? -47.933 -8.737 46.350 1.00 80.00 304 LYS A CA 1
ATOM 2305 C C . LYS A 1 304 ? -47.832 -8.614 44.833 1.00 80.00 304 LYS A C 1
ATOM 2307 O O . LYS A 1 304 ? -48.750 -8.137 44.162 1.00 80.00 304 LYS A O 1
ATOM 2312 N N . THR A 1 305 ? -46.727 -9.109 44.303 1.00 82.06 305 THR A N 1
ATOM 2313 C CA . THR A 1 305 ? -46.441 -9.249 42.874 1.00 82.06 305 THR A CA 1
ATOM 2314 C C . THR A 1 305 ? -45.626 -10.527 42.663 1.00 82.06 305 THR A C 1
ATOM 2316 O O . THR A 1 305 ? -45.067 -11.066 43.619 1.00 82.06 305 THR A O 1
ATOM 2319 N N . THR A 1 306 ? -45.585 -11.036 41.435 1.00 78.25 306 THR A N 1
ATOM 2320 C CA . THR A 1 306 ? -44.763 -12.195 41.051 1.00 78.25 306 THR A CA 1
ATOM 2321 C C . THR A 1 306 ? -43.418 -11.804 40.442 1.00 78.25 306 THR A C 1
ATOM 2323 O O . THR A 1 306 ? -42.619 -12.687 40.166 1.00 78.25 306 THR A O 1
ATOM 2326 N N . ASP A 1 307 ? -43.163 -10.512 40.214 1.00 75.50 307 ASP A N 1
ATOM 2327 C CA . ASP A 1 307 ? -41.874 -10.005 39.735 1.00 75.50 307 ASP A CA 1
ATOM 2328 C C . ASP A 1 307 ? -41.603 -8.569 40.231 1.00 75.50 307 ASP A C 1
ATOM 2330 O O . ASP A 1 307 ? -42.505 -7.879 40.705 1.00 75.50 307 ASP A O 1
ATOM 2334 N N . LEU A 1 308 ? -40.355 -8.106 40.107 1.00 67.88 308 LEU A N 1
ATOM 2335 C CA . LEU A 1 308 ? -39.903 -6.800 40.609 1.00 67.88 308 LEU A CA 1
ATOM 2336 C C . LEU A 1 308 ? -40.028 -5.633 39.607 1.00 67.88 308 LEU A C 1
ATOM 2338 O O . LEU A 1 308 ? -39.464 -4.568 39.867 1.00 67.88 308 LEU A O 1
ATOM 2342 N N . GLY A 1 309 ? -40.720 -5.775 38.470 1.00 65.50 309 GLY A N 1
ATOM 2343 C CA . GLY A 1 309 ? -40.657 -4.722 37.441 1.00 65.50 309 GLY A CA 1
ATOM 2344 C C . GLY A 1 309 ? -41.809 -4.603 36.451 1.00 65.50 309 GLY A C 1
ATOM 2345 O O . GLY A 1 309 ? -42.051 -3.504 35.956 1.00 65.50 309 GLY A O 1
ATOM 2346 N N . THR A 1 310 ? -42.519 -5.680 36.146 1.00 71.88 310 THR A N 1
ATOM 2347 C CA . THR A 1 310 ? -43.495 -5.728 35.049 1.00 71.88 310 THR A CA 1
ATOM 2348 C C . THR A 1 310 ? -44.905 -6.075 35.496 1.00 71.88 310 THR A C 1
ATOM 2350 O O . THR A 1 310 ? -45.862 -5.562 34.914 1.00 71.88 310 THR A O 1
ATOM 2353 N N . THR A 1 311 ? -45.059 -6.900 36.528 1.00 80.00 311 THR A N 1
ATOM 2354 C CA . THR A 1 311 ? -46.376 -7.262 37.054 1.00 80.00 311 THR A CA 1
ATOM 2355 C C . THR A 1 311 ? -46.853 -6.187 38.036 1.00 80.00 311 THR A C 1
ATOM 2357 O O . THR A 1 311 ? -46.140 -5.868 38.991 1.00 80.00 311 THR A O 1
ATOM 2360 N N . PRO A 1 312 ? -48.048 -5.593 37.836 1.00 83.69 312 PRO A N 1
ATOM 2361 C CA . PRO A 1 312 ? -48.605 -4.641 38.787 1.00 83.69 312 PRO A CA 1
ATOM 2362 C C . PRO A 1 312 ? -48.787 -5.268 40.170 1.00 83.69 312 PRO A C 1
ATOM 2364 O O . PRO A 1 312 ? -49.269 -6.393 40.301 1.00 83.69 312 PRO A O 1
ATOM 2367 N N . TRP A 1 313 ? -48.457 -4.505 41.208 1.00 82.81 313 TRP A N 1
ATOM 2368 C CA . TRP A 1 313 ? -48.712 -4.892 42.590 1.00 82.81 313 TRP A CA 1
ATOM 2369 C C . TRP A 1 313 ? -50.220 -4.968 42.842 1.00 82.81 313 TRP A C 1
ATOM 2371 O O . TRP A 1 313 ? -50.971 -4.059 42.484 1.00 82.81 313 TRP A O 1
ATOM 2381 N N . THR A 1 314 ? -50.664 -6.058 43.461 1.00 86.69 314 THR A N 1
ATOM 2382 C CA . THR A 1 314 ? -52.075 -6.310 43.785 1.00 86.69 314 THR A CA 1
ATOM 2383 C C . THR A 1 314 ? -52.241 -6.556 45.276 1.00 86.69 314 THR A C 1
ATOM 2385 O O . THR A 1 314 ? -51.280 -6.900 45.958 1.00 86.69 314 THR A O 1
ATOM 2388 N N . ASP A 1 315 ? -53.449 -6.368 45.799 1.00 83.75 315 ASP A N 1
ATOM 2389 C CA . ASP A 1 315 ? -53.756 -6.651 47.202 1.00 83.75 315 ASP A CA 1
ATOM 2390 C C . ASP A 1 315 ? -53.426 -8.117 47.555 1.00 83.75 315 ASP A C 1
ATOM 2392 O O . ASP A 1 315 ? -53.806 -9.057 46.846 1.00 83.75 315 ASP A O 1
ATOM 2396 N N . ALA A 1 316 ? -52.685 -8.320 48.644 1.00 82.94 316 ALA A N 1
ATOM 2397 C CA . ALA A 1 316 ? -52.329 -9.643 49.136 1.00 82.94 316 ALA A CA 1
ATOM 2398 C C . ALA A 1 316 ? -53.496 -10.341 49.858 1.00 82.94 316 ALA A C 1
ATOM 2400 O O . ALA A 1 316 ? -53.411 -11.551 50.088 1.00 82.94 316 ALA A O 1
ATOM 2401 N N . GLY A 1 317 ? -54.571 -9.618 50.193 1.00 82.00 317 GLY A N 1
ATOM 2402 C CA . GLY A 1 317 ? -55.733 -10.128 50.927 1.00 82.00 317 GLY A CA 1
ATOM 2403 C C . GLY A 1 317 ? -55.461 -10.365 52.415 1.00 82.00 317 GLY A C 1
ATOM 2404 O O . GLY A 1 317 ? -56.229 -11.056 53.083 1.00 82.00 317 GLY A O 1
ATOM 2405 N N . VAL A 1 318 ? -54.353 -9.825 52.928 1.00 78.38 318 VAL A N 1
ATOM 2406 C CA . VAL A 1 318 ? -53.920 -9.929 54.324 1.00 78.38 318 VAL A CA 1
ATOM 2407 C C . VAL A 1 318 ? -53.464 -8.562 54.831 1.00 78.38 318 VAL A C 1
ATOM 2409 O O . VAL A 1 318 ? -52.860 -7.779 54.099 1.00 78.38 318 VAL A O 1
ATOM 2412 N N . GLU A 1 319 ? -53.737 -8.292 56.105 1.00 79.50 319 GLU A N 1
ATOM 2413 C CA . GLU A 1 319 ? -53.340 -7.061 56.788 1.00 79.50 319 GLU A CA 1
ATOM 2414 C C . GLU A 1 319 ? -52.463 -7.401 57.989 1.00 79.50 319 GLU A C 1
ATOM 2416 O O . GLU A 1 319 ? -52.779 -8.316 58.759 1.00 79.50 319 GLU A O 1
ATOM 2421 N N . LEU A 1 320 ? -51.394 -6.631 58.191 1.00 76.12 320 LEU A N 1
ATOM 2422 C CA . LEU A 1 320 ? -50.676 -6.651 59.460 1.00 76.12 320 LEU A CA 1
ATOM 2423 C C . LEU A 1 320 ? -51.446 -5.793 60.459 1.00 76.12 320 LEU A C 1
ATOM 2425 O O . LEU A 1 320 ? -51.635 -4.595 60.240 1.00 76.12 320 LEU A O 1
ATOM 2429 N N . LYS A 1 321 ? -51.884 -6.424 61.550 1.00 81.62 321 LYS A N 1
ATOM 2430 C CA . LYS A 1 321 ? -52.647 -5.777 62.616 1.00 81.62 321 LYS A CA 1
ATOM 2431 C C . LYS A 1 321 ? -51.821 -5.717 63.886 1.00 81.62 321 LYS A C 1
ATOM 2433 O O . LYS A 1 321 ? -51.285 -6.732 64.327 1.00 81.62 321 LYS A O 1
ATOM 2438 N N . ALA A 1 322 ? -51.761 -4.536 64.483 1.00 80.88 322 ALA A N 1
ATOM 2439 C CA . ALA A 1 322 ? -51.234 -4.348 65.823 1.00 80.88 322 ALA A CA 1
ATOM 2440 C C . ALA A 1 322 ? -52.253 -3.571 66.652 1.00 80.88 322 ALA A C 1
ATOM 2442 O O . ALA A 1 322 ? -52.725 -2.511 66.236 1.00 80.88 322 ALA A O 1
ATOM 2443 N N . THR A 1 323 ? -52.570 -4.108 67.825 1.00 80.56 323 THR A N 1
ATOM 2444 C CA . THR A 1 323 ? -53.413 -3.452 68.821 1.00 80.56 323 THR A CA 1
ATOM 2445 C C . THR A 1 323 ? -52.512 -3.008 69.956 1.00 80.56 323 THR A C 1
ATOM 2447 O O . THR A 1 323 ? -51.830 -3.822 70.580 1.00 80.56 323 THR A O 1
ATOM 2450 N N . LEU A 1 324 ? -52.463 -1.702 70.176 1.00 80.69 324 LEU A N 1
ATOM 2451 C CA . LEU A 1 324 ? -51.613 -1.076 71.176 1.00 80.69 324 LEU A CA 1
ATOM 2452 C C . LEU A 1 324 ? -52.504 -0.496 72.278 1.00 80.69 324 LEU A C 1
ATOM 2454 O O . LEU A 1 324 ? -53.530 0.113 71.960 1.00 80.69 324 LEU A O 1
ATOM 2458 N N . PRO A 1 325 ? -52.149 -0.665 73.561 1.00 76.19 325 PRO A N 1
ATOM 2459 C CA . PRO A 1 325 ? -52.919 -0.080 74.645 1.00 76.19 325 PRO A CA 1
ATOM 2460 C C . PRO A 1 325 ? -52.874 1.446 74.551 1.00 76.19 325 PRO A C 1
ATOM 2462 O O . PRO A 1 325 ? -51.836 2.045 74.268 1.00 76.19 325 PRO A O 1
ATOM 2465 N N . LYS A 1 326 ? -54.009 2.092 74.802 1.00 70.94 326 LYS A N 1
ATOM 2466 C CA . LYS A 1 326 ? -54.094 3.549 74.866 1.00 70.94 326 LYS A CA 1
ATOM 2467 C C . LYS A 1 326 ? -54.016 3.989 76.321 1.00 70.94 326 LYS A C 1
ATOM 2469 O O . LYS A 1 326 ? -54.965 3.819 77.081 1.00 70.94 326 LYS A O 1
ATOM 2474 N N . ILE A 1 327 ? -52.890 4.584 76.697 1.00 70.44 327 ILE A N 1
ATOM 2475 C CA . ILE A 1 327 ? -52.721 5.226 78.002 1.00 70.44 327 ILE A CA 1
ATOM 2476 C C . ILE A 1 327 ? -53.050 6.716 77.842 1.00 70.44 327 ILE A C 1
ATOM 2478 O O . ILE A 1 327 ? -52.561 7.373 76.920 1.00 70.44 327 ILE A O 1
ATOM 2482 N N . HIS A 1 328 ? -53.923 7.250 78.703 1.00 59.47 328 HIS A N 1
ATOM 2483 C CA . HIS A 1 328 ? -54.279 8.670 78.673 1.00 59.47 328 HIS A CA 1
ATOM 2484 C C . HIS A 1 328 ? -53.033 9.545 78.915 1.00 59.47 328 HIS A C 1
ATOM 2486 O O . HIS A 1 328 ? -52.296 9.333 79.873 1.00 59.47 328 HIS A O 1
ATOM 2492 N N . ASP A 1 329 ? -52.834 10.526 78.028 1.00 54.47 329 ASP A N 1
ATOM 2493 C CA . ASP A 1 329 ? -51.826 11.592 78.072 1.00 54.47 329 ASP A CA 1
ATOM 2494 C C . ASP A 1 329 ? -50.338 11.174 78.089 1.00 54.47 329 ASP A C 1
ATOM 2496 O O . ASP A 1 329 ? -49.690 11.297 79.130 1.00 54.47 329 ASP A O 1
ATOM 2500 N N . LYS A 1 330 ? -49.773 10.853 76.896 1.00 56.03 330 LYS A N 1
ATOM 2501 C CA . LYS A 1 330 ? -48.395 11.202 76.401 1.00 56.03 330 LYS A CA 1
ATOM 2502 C C . LYS A 1 330 ? -47.631 10.125 75.590 1.00 56.03 330 LYS A C 1
ATOM 2504 O O . LYS A 1 330 ? -46.408 10.212 75.500 1.00 56.03 330 LYS A O 1
ATOM 2509 N N . GLU A 1 331 ? -48.271 9.150 74.948 1.00 64.50 331 GLU A N 1
ATOM 2510 C CA . GLU A 1 331 ? -47.530 8.168 74.126 1.00 64.50 331 GLU A CA 1
ATOM 2511 C C . GLU A 1 331 ? -47.607 8.451 72.618 1.00 64.50 331 GLU A C 1
ATOM 2513 O O . GLU A 1 331 ? -48.665 8.769 72.078 1.00 64.50 331 GLU A O 1
ATOM 2518 N N . PHE A 1 332 ? -46.465 8.316 71.935 1.00 65.94 332 PHE A N 1
ATOM 2519 C CA . PHE A 1 332 ? -46.346 8.379 70.478 1.00 65.94 332 PHE A CA 1
ATOM 2520 C C . PHE A 1 332 ? -45.758 7.065 69.970 1.00 65.94 332 PHE A C 1
ATOM 2522 O O . PHE A 1 332 ? -44.706 6.630 70.437 1.00 65.94 332 PHE A O 1
ATOM 2529 N N . TYR A 1 333 ? -46.404 6.468 68.972 1.00 69.56 333 TYR A N 1
ATOM 2530 C CA . TYR A 1 333 ? -45.924 5.259 68.314 1.00 69.56 333 TYR A CA 1
ATOM 2531 C C . TYR A 1 333 ? -45.301 5.624 66.969 1.00 69.56 333 TYR A C 1
ATOM 2533 O O . TYR A 1 333 ? -45.906 6.335 66.166 1.00 69.56 333 TYR A O 1
ATOM 2541 N N . ARG A 1 334 ? -44.085 5.137 66.716 1.00 68.69 334 ARG A N 1
ATOM 2542 C CA . ARG A 1 334 ? -43.405 5.263 65.424 1.00 68.69 334 ARG A CA 1
ATOM 2543 C C . ARG A 1 334 ? -43.165 3.873 64.859 1.00 68.69 334 ARG A C 1
ATOM 2545 O O . ARG A 1 334 ? -42.574 3.035 65.533 1.00 68.69 334 ARG A O 1
ATOM 2552 N N . LEU A 1 335 ? -43.583 3.659 63.615 1.00 69.06 335 LEU A N 1
ATOM 2553 C CA . LEU A 1 335 ? -43.192 2.487 62.844 1.00 69.06 335 LEU A CA 1
ATOM 2554 C C . LEU A 1 335 ? -41.816 2.754 62.228 1.00 69.06 335 LEU A C 1
ATOM 2556 O O . LEU A 1 335 ? -41.653 3.720 61.484 1.00 69.06 335 LEU A O 1
ATOM 2560 N N . THR A 1 336 ? -40.843 1.908 62.544 1.00 62.81 336 THR A N 1
ATOM 2561 C CA . THR A 1 336 ? -39.538 1.904 61.879 1.00 62.81 336 THR A CA 1
ATOM 2562 C C . THR A 1 336 ? -39.449 0.622 61.065 1.00 62.81 336 THR A C 1
ATOM 2564 O O . THR A 1 336 ? -39.566 -0.463 61.631 1.00 62.81 336 THR A O 1
ATOM 2567 N N . LEU A 1 337 ? -39.264 0.745 59.753 1.00 59.44 337 LEU A N 1
ATOM 2568 C CA . LEU A 1 337 ? -38.909 -0.392 58.908 1.00 59.44 337 LEU A CA 1
ATOM 2569 C C . LEU A 1 337 ? -37.383 -0.574 58.996 1.00 59.44 337 LEU A C 1
ATOM 2571 O O . LEU A 1 337 ? -36.679 0.436 58.926 1.00 59.44 337 LEU A O 1
ATOM 2575 N N . PRO A 1 338 ? -36.866 -1.794 59.231 1.00 57.38 338 PRO A N 1
ATOM 2576 C CA . PRO A 1 338 ? -35.429 -2.042 59.152 1.00 57.38 338 PRO A CA 1
ATOM 2577 C C . PRO A 1 338 ? -34.935 -1.754 57.725 1.00 57.38 338 PRO A C 1
ATOM 2579 O O . PRO A 1 338 ? -35.652 -2.050 56.770 1.00 57.38 338 PRO A O 1
ATOM 2582 N N . GLU A 1 339 ? -33.755 -1.133 57.614 1.00 46.06 339 GLU A N 1
ATOM 2583 C CA . GLU A 1 339 ? -33.053 -0.926 56.333 1.00 46.06 339 GLU A CA 1
ATOM 2584 C C . GLU A 1 339 ? -32.572 -2.240 55.715 1.00 46.06 339 GLU A C 1
ATOM 2586 O O . GLU A 1 339 ? -32.172 -3.148 56.488 1.00 46.06 339 GLU A O 1
#

Sequence (339 aa):
MAFNQSGPSEARALNDPEGVSYLGGGKFAIADERRQVAVVVTYDPATIPDLALLSQSSYPYGTSNSNTGLEGVAYDPINQSLWGVRELKPVQVFEMEKFPAVRTGGPVVVSQPIERKHISRPGIAQLSDIYVMAESAWFGATDPRRQNILLLARQLRKVFEMNRHGQVVGTLDLAFLNSTTIEGITMDDDGNLYLVAEQSVLPPKLHVFGPGTVSLPQTPEQIAARETFSDALHELGLTPDVALASPSLSMAIAGTRAQGRADVTGNPAAYNLFTEASIQDLRGTGVLIRVEENEVNLSLPLQKTTDLGTTPWTDAGVELKATLPKIHDKEFYRLTLPE

Foldseek 3Di:
DDQDQPDPPVQGDQPAWAEWEALPPQKIWTQRFQQQFTFIFGDDVVPPVHGRSPDGDTQHQDDDRDSFHWHAWEAQPVQRWIWTWTFADPTFIWIFGNPPSDDDDDDDDTDRIDTLDDLPDPPLGGWQYKYQLLVALLAPPPRQLNQWMWTHRLQQQKIFIAHSNSYGPDIDHRVVVVASFFRDWDAYNQGWIWTWGDDPPDDIDIDIDGPDPPDPPQDPVSVVVQVVCQVVCVVVVHHSVNCVPDPVNVVVVVVVVVVVVCVCVVCVVVVVHDDPVRDDDFDFDDWDWDDDPFKIKTKTFGWDDPDDPPTDTDTPVDIDIDIGTDDPDDDDDDDDDDD

Secondary structure (DSSP, 8-state):
------S-TTS---SSEEEEEEEETTEEEEEETTTTEEEEEE--TTT-SS-------EEE--S---S--EEEEEEETTTTEEEEEE-SSS-EEEEETT--SS--SS---PPPPEE----S-TT-----EEEEGGG-TTS-TT-GGGG-EEEEEGGGTEEEEE-TTS-EEEEEE-GGG--S-EEEEEE-TT--EEEEE--SSS--EEEEE-------PPPHHHHHHHHHHHHHHHHTT--HHHHHH-HHHHHHHHHHHHHHHHHHHH-GGGGTPPPTTT---------EEEE-SSEEEEEEEEEE-SSSSSSPPEEEEEEEEEEEE--SS----------